Protein AF-A0A139DMC6-F1 (afdb_monomer)

Radius of gyration: 21.4 Å; Cα contacts (8 Å, |Δi|>4): 302; chains: 1; bounding box: 42×65×62 Å

Nearest PDB structures (foldseek):
  7lu7-assembly1_BBB  TM=1.246E-01  e=2.216E+00  Homo sapiens
  5hjf-assembly1_D  TM=1.906E-01  e=8.175E+00  Nostoc punctiforme

Secondary structure (DSSP, 8-state):
---------S-----------S---PPPPPPTT--HHHHHHHHHHHHHHHHHHHHHHHHHHHHHHHHHGGG-S-HHHHHHHHHHHHT--HHHHHHHHHHTTPPPPP--TTT-----SSTT-----STT-----HHHHHHHHHS-SHHHHHHHHHHHHHH-S--GGGS-HHHHHHHHHH----HHHHHHHTT--HHHHHHHHHHTT--GGGGGGSSSPPPHHHHHHH-HHHHHHHHHHHHHHHHHS---HHHHHHHHT--HHHHHHHHHHHT---PPPHHHHHHHHHHHHHTT--

Sequence (294 aa):
MGSAQLSLLDNAQITTFGDSPTTDFGPAPLPDHLAGADRKQAETLLATLWDRCEEAMKDTVRELWDQKRNHYTSERLLIRNISKRVMVSRELIEHWRHLHNWPGVITDPSAVLPRPTNWRTVRYIDDDENLDDPLEAFVKRVFRTSKHQALWGRYCRVQGVLLPEDIDTRDIRYVLENAPISNRIFYRLFQQDHYAFAPYLDYCGLDVRRLNRHPRSVSLNRLLTCNARIRHIVAVYAQALYTNRGVPIRAIAERLELDPVTLWAIGDERTAWRLPTQSTLHHLINESVLRSFV

Solvent-accessible surface area (backbone atoms only — not comparable to full-atom values): 17332 Å² total; per-residue (Å²): 137,85,81,88,71,80,81,90,78,83,76,97,64,94,71,78,94,71,96,76,96,74,91,87,85,68,82,77,84,77,63,85,88,53,55,74,68,62,34,55,52,49,52,54,49,48,53,56,38,49,60,30,43,58,55,32,51,52,50,53,51,48,54,54,43,71,74,43,32,50,50,32,75,42,58,70,58,51,43,53,50,50,20,66,33,50,46,44,61,54,68,58,54,51,47,51,36,60,77,67,65,56,80,76,42,35,79,51,80,88,74,40,45,79,58,68,98,49,93,75,72,58,66,74,65,60,102,74,76,47,76,72,50,70,62,49,55,36,48,47,58,39,32,69,45,74,71,47,40,50,35,51,52,51,36,42,72,76,58,52,49,64,58,76,86,78,51,60,65,69,57,52,51,47,41,45,74,70,48,42,35,45,72,71,55,52,31,31,59,65,42,45,55,65,86,73,42,49,64,53,31,56,75,70,71,50,67,71,71,47,28,70,74,40,95,58,66,53,57,67,72,63,42,47,75,75,28,70,67,57,39,49,49,42,29,53,53,51,48,47,38,28,26,76,52,64,34,37,62,59,64,54,15,58,63,58,75,42,58,43,65,60,49,51,52,49,20,54,76,73,72,48,77,45,47,33,33,64,71,45,50,54,51,52,52,50,54,30,54,58,64,71,81,108

Foldseek 3Di:
DDPPDDDPDDDPDPDDDDDDPDDPDDQDDFDPVDDDPLNVVLNVLLVLLLVLLVVLLLVLLLVQCVVQLLQDLDPQVSLVVSCQAAVNDSVVSVVSCVVVVPDHHDNDPVSRDHHPPASLDDPPPDPPPDGDFSLVSSQCRSQVDPVSVVLLVVLCVPVLADQLVVDDVVLLQCCLQPALADPLLSQLLRRHDCVRNVVVCVVVVNDSCSSVVRVDHDQLVVCCVVPPSSLQSSLVNLLCSCAQVVRILVSSCVSNVHDSVVNSVSNRVHPNRHHYHSSSVSVNSSVSSSVVVD

pLDDT: mean 79.6, std 18.51, range [25.31, 96.62]

Mean predicted aligned error: 10.32 Å

Structure (mmCIF, N/CA/C/O backbone):
data_AF-A0A139DMC6-F1
#
_entry.id   AF-A0A139DMC6-F1
#
loop_
_atom_site.group_PDB
_atom_site.id
_atom_site.type_symbol
_atom_site.label_atom_id
_atom_site.label_alt_id
_atom_site.label_comp_id
_atom_site.label_asym_id
_atom_site.label_entity_id
_atom_site.label_seq_id
_atom_site.pdbx_PDB_ins_code
_atom_site.Cartn_x
_atom_site.Cartn_y
_atom_site.Cartn_z
_atom_site.occupancy
_atom_site.B_iso_or_equiv
_atom_site.auth_seq_id
_atom_site.auth_comp_id
_atom_site.auth_asym_id
_atom_site.auth_atom_id
_atom_site.pdbx_PDB_model_num
ATOM 1 N N . MET A 1 1 ? -9.864 29.733 -0.641 1.00 28.75 1 MET A N 1
ATOM 2 C CA . MET A 1 1 ? -8.640 29.024 -1.067 1.00 28.75 1 MET A CA 1
ATOM 3 C C . MET A 1 1 ? -9.042 27.591 -1.363 1.00 28.75 1 MET A C 1
ATOM 5 O O . MET A 1 1 ? -9.344 26.862 -0.431 1.00 28.75 1 MET A O 1
ATOM 9 N N . GLY A 1 2 ? -9.241 27.268 -2.643 1.00 25.31 2 GLY A N 1
ATOM 10 C CA . GLY A 1 2 ? -9.893 26.030 -3.075 1.00 25.31 2 GLY A CA 1
ATOM 11 C C . GLY A 1 2 ? -8.918 24.859 -3.136 1.00 25.31 2 GLY A C 1
ATOM 12 O O . GLY A 1 2 ? -7.950 24.898 -3.888 1.00 25.31 2 GLY A O 1
ATOM 13 N N . SER A 1 3 ? -9.181 23.824 -2.345 1.00 26.34 3 SER A N 1
ATOM 14 C CA . SER A 1 3 ? -8.535 22.519 -2.436 1.00 26.34 3 SER A CA 1
ATOM 15 C C . SER A 1 3 ? -9.142 21.741 -3.604 1.00 26.34 3 SER A C 1
ATOM 17 O O . SER A 1 3 ? -10.183 21.105 -3.453 1.00 26.34 3 SER A O 1
ATOM 19 N N . ALA A 1 4 ? -8.507 21.790 -4.774 1.00 29.81 4 ALA A N 1
ATOM 20 C CA . ALA A 1 4 ? -8.775 20.823 -5.833 1.00 29.81 4 ALA A CA 1
ATOM 21 C C . ALA A 1 4 ? -8.094 19.498 -5.450 1.00 29.81 4 ALA A C 1
ATOM 23 O O . ALA A 1 4 ? -6.939 19.253 -5.791 1.00 29.81 4 ALA A O 1
ATOM 24 N N . GLN A 1 5 ? -8.785 18.683 -4.652 1.00 35.41 5 GLN A N 1
ATOM 25 C CA . GLN A 1 5 ? -8.443 17.279 -4.447 1.00 35.41 5 GLN A CA 1
ATOM 26 C C . GLN A 1 5 ? -9.143 16.476 -5.543 1.00 35.41 5 GLN A C 1
ATOM 28 O O . GLN A 1 5 ? -10.363 16.515 -5.675 1.00 35.41 5 GLN A O 1
ATOM 33 N N . LEU A 1 6 ? -8.343 15.812 -6.375 1.00 31.17 6 LEU A N 1
ATOM 34 C CA . LEU A 1 6 ? -8.813 14.922 -7.429 1.00 31.17 6 LEU A CA 1
ATOM 35 C C . LEU A 1 6 ? -9.482 13.704 -6.780 1.00 31.17 6 LEU A C 1
ATOM 37 O O . LEU A 1 6 ? -8.801 12.857 -6.200 1.00 31.17 6 LEU A O 1
ATOM 41 N N . SER A 1 7 ? -10.812 13.649 -6.879 1.00 28.12 7 SER A N 1
ATOM 42 C CA . SER A 1 7 ? -11.603 12.438 -6.662 1.00 28.12 7 SER A CA 1
ATOM 43 C C . SER A 1 7 ? -11.083 11.355 -7.609 1.00 28.12 7 SER A C 1
ATOM 45 O O . SER A 1 7 ? -11.158 11.492 -8.830 1.00 28.12 7 SER A O 1
ATOM 47 N N . LEU A 1 8 ? -10.498 10.303 -7.041 1.00 34.72 8 LEU A N 1
ATOM 48 C CA . LEU A 1 8 ? -10.033 9.113 -7.758 1.00 34.72 8 LEU A CA 1
ATOM 49 C C . LEU A 1 8 ? -11.063 7.987 -7.641 1.00 34.72 8 LEU A C 1
ATOM 51 O O . LEU A 1 8 ? -10.700 6.829 -7.479 1.00 34.72 8 LEU A O 1
ATOM 55 N N . LEU A 1 9 ? -12.352 8.310 -7.707 1.00 34.53 9 LEU A N 1
ATOM 56 C CA . LEU A 1 9 ? -13.411 7.317 -7.812 1.00 34.53 9 LEU A CA 1
ATOM 57 C C . LEU A 1 9 ? -14.539 7.889 -8.663 1.00 34.53 9 LEU A C 1
ATOM 59 O O . LEU A 1 9 ? -15.472 8.477 -8.140 1.00 34.53 9 LEU A O 1
ATOM 63 N N . ASP A 1 10 ? -14.454 7.686 -9.975 1.00 29.80 10 ASP A N 1
ATOM 64 C CA . ASP A 1 10 ? -15.650 7.410 -10.761 1.00 29.80 10 ASP A CA 1
ATOM 65 C C . ASP A 1 10 ? -15.296 6.592 -12.008 1.00 29.80 10 ASP A C 1
ATOM 67 O O . ASP A 1 10 ? -14.339 6.873 -12.726 1.00 29.80 10 ASP A O 1
ATOM 71 N N . ASN A 1 11 ? -16.110 5.562 -12.238 1.00 29.59 11 ASN A N 1
ATOM 72 C CA . ASN A 1 11 ? -16.092 4.605 -13.347 1.00 29.59 11 ASN A CA 1
ATOM 73 C C . ASN A 1 11 ? -15.079 3.455 -13.289 1.00 29.59 11 ASN A C 1
ATOM 75 O O . ASN A 1 11 ? -14.310 3.194 -14.212 1.00 29.59 11 ASN A O 1
ATOM 79 N N . ALA A 1 12 ? -15.291 2.592 -12.295 1.00 31.98 12 ALA A N 1
ATOM 80 C CA . ALA A 1 12 ? -15.384 1.168 -12.597 1.00 31.98 12 ALA A CA 1
ATOM 81 C C . ALA A 1 12 ? -16.604 0.917 -13.512 1.00 31.98 12 ALA A C 1
ATOM 83 O O . ALA A 1 12 ? -17.675 0.530 -13.049 1.00 31.98 12 ALA A O 1
ATOM 84 N N . GLN A 1 13 ? -16.449 1.140 -14.818 1.00 25.64 13 GLN A N 1
ATOM 85 C CA . GLN A 1 13 ? -17.272 0.469 -15.819 1.00 25.64 13 GLN A CA 1
ATOM 86 C C . GLN A 1 13 ? -16.396 -0.513 -16.582 1.00 25.64 13 GLN A C 1
ATOM 88 O O . GLN A 1 13 ? -15.391 -0.169 -17.195 1.00 25.64 13 GLN A O 1
ATOM 93 N N . ILE A 1 14 ? -16.799 -1.774 -16.488 1.00 34.88 14 ILE A N 1
ATOM 94 C CA . ILE A 1 14 ? -16.337 -2.876 -17.315 1.00 34.88 14 ILE A CA 1
ATOM 95 C C . ILE A 1 14 ? -16.724 -2.526 -18.757 1.00 34.88 14 ILE A C 1
ATOM 97 O O . ILE A 1 14 ? -17.849 -2.785 -19.176 1.00 34.88 14 ILE A O 1
ATOM 101 N N . THR A 1 15 ? -15.814 -1.915 -19.508 1.00 25.50 15 THR A N 1
ATOM 102 C CA . THR A 1 15 ? -15.907 -1.834 -20.966 1.00 25.50 15 THR A CA 1
ATOM 103 C C . THR A 1 15 ? -14.945 -2.846 -21.564 1.00 25.50 15 THR A C 1
ATOM 105 O O . THR A 1 15 ? -13.738 -2.819 -21.338 1.00 25.50 15 THR A O 1
ATOM 108 N N . THR A 1 16 ? -15.547 -3.784 -22.283 1.00 27.70 16 THR A N 1
ATOM 109 C CA . THR A 1 16 ? -14.954 -4.732 -23.222 1.00 27.70 16 THR A CA 1
ATOM 110 C C . THR A 1 16 ? -13.724 -4.181 -23.940 1.00 27.70 16 THR A C 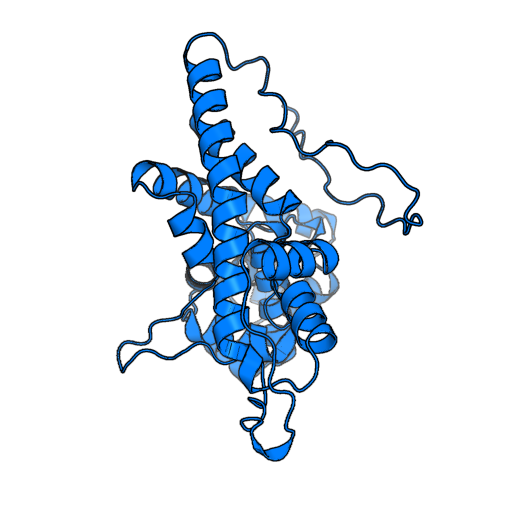1
ATOM 112 O O . THR A 1 16 ? -13.785 -3.115 -24.549 1.00 27.70 16 THR A O 1
ATOM 115 N N . PHE A 1 17 ? -12.640 -4.959 -23.890 1.00 33.00 17 PHE A N 1
ATOM 116 C CA . PHE A 1 17 ? -11.448 -4.813 -24.720 1.00 33.00 17 PHE A CA 1
ATOM 117 C C . PHE A 1 17 ? -11.851 -4.721 -26.198 1.00 33.00 17 PHE A C 1
ATOM 119 O O . PHE A 1 17 ? -12.318 -5.701 -26.777 1.00 33.00 17 PHE A O 1
ATOM 126 N N . GLY A 1 18 ? -11.694 -3.529 -26.769 1.00 26.39 18 GLY A N 1
ATOM 127 C CA . GLY A 1 18 ? -11.709 -3.265 -28.201 1.00 26.39 18 GLY A CA 1
ATOM 128 C C . GLY A 1 18 ? -10.315 -2.817 -28.626 1.00 26.39 18 GLY A C 1
ATOM 129 O O . GLY A 1 18 ? -9.667 -2.047 -27.919 1.00 26.39 18 GLY A O 1
ATOM 130 N N . ASP A 1 19 ? -9.855 -3.362 -29.745 1.00 33.28 19 ASP A N 1
ATOM 131 C CA . ASP A 1 19 ? -8.508 -3.243 -30.293 1.00 33.28 19 ASP A CA 1
ATOM 132 C C . ASP A 1 19 ? -8.017 -1.793 -30.454 1.00 33.28 19 ASP A C 1
ATOM 134 O O . ASP A 1 19 ? -8.562 -1.028 -31.248 1.00 33.28 19 ASP A O 1
ATOM 138 N N . SER A 1 20 ? -6.928 -1.442 -29.762 1.00 25.97 20 SER A N 1
ATOM 139 C CA . SER A 1 20 ? -5.959 -0.439 -30.225 1.00 25.97 20 SER A CA 1
ATOM 140 C C . SER A 1 20 ? -4.631 -0.577 -29.459 1.00 25.97 20 SER A C 1
ATOM 142 O O . SER A 1 20 ? -4.619 -0.418 -28.235 1.00 25.97 20 SER A O 1
ATOM 144 N N . PRO A 1 21 ? -3.501 -0.891 -30.121 1.00 36.75 21 PRO A N 1
ATOM 145 C CA . PRO A 1 21 ? -2.210 -1.029 -29.467 1.00 36.75 21 PRO A CA 1
ATOM 146 C C . PRO A 1 21 ? -1.347 0.219 -29.700 1.00 36.75 21 PRO A C 1
ATOM 148 O O . PRO A 1 21 ? -0.419 0.155 -30.491 1.00 36.75 21 PRO A O 1
ATOM 151 N N . THR A 1 22 ? -1.605 1.338 -29.015 1.00 33.84 22 THR A N 1
ATOM 152 C CA . THR A 1 22 ? -0.623 2.439 -28.878 1.00 33.84 22 THR A CA 1
ATOM 153 C C . THR A 1 22 ? -0.971 3.385 -27.720 1.00 33.84 22 THR A C 1
ATOM 155 O O . THR A 1 22 ? -1.974 4.084 -27.774 1.00 33.84 22 THR A O 1
ATOM 158 N N . THR A 1 23 ? -0.091 3.411 -26.709 1.00 36.72 23 THR A N 1
ATOM 159 C CA . THR A 1 23 ? 0.393 4.604 -25.976 1.00 36.72 23 THR A CA 1
ATOM 160 C C . THR A 1 23 ? -0.620 5.658 -25.499 1.00 36.72 23 THR A C 1
ATOM 162 O O . THR A 1 23 ? -0.822 6.650 -26.186 1.00 36.72 23 THR A O 1
ATOM 165 N N . ASP A 1 24 ? -1.102 5.537 -24.258 1.00 36.88 24 ASP A N 1
ATOM 166 C CA . ASP A 1 24 ? -1.684 6.675 -23.505 1.00 36.88 24 ASP A CA 1
ATOM 167 C C . ASP A 1 24 ? -1.115 6.820 -22.076 1.00 36.88 24 ASP A C 1
ATOM 169 O O . ASP A 1 24 ? -1.628 7.555 -21.236 1.00 36.88 24 ASP A O 1
ATOM 173 N N . PHE A 1 25 ? 0.004 6.151 -21.782 1.00 45.72 25 PHE A N 1
ATOM 174 C CA . PHE A 1 25 ? 0.698 6.243 -20.494 1.00 45.72 25 PHE A CA 1
ATOM 175 C C . PHE A 1 25 ? 1.996 7.045 -20.642 1.00 45.72 25 PHE A C 1
ATOM 177 O O . PHE A 1 25 ? 3.087 6.495 -20.533 1.00 45.72 25 PHE A O 1
ATOM 184 N N . GLY A 1 26 ? 1.882 8.337 -20.951 1.00 49.78 26 GLY A N 1
ATOM 185 C CA . GLY A 1 26 ? 2.996 9.285 -20.841 1.00 49.78 26 GLY A CA 1
ATOM 186 C C . GLY A 1 26 ? 3.065 9.919 -19.443 1.00 49.78 26 GLY A C 1
ATOM 187 O O . GLY A 1 26 ? 2.070 9.883 -18.710 1.00 49.78 26 GLY A O 1
ATOM 188 N N . PRO A 1 27 ? 4.204 10.520 -19.047 1.00 56.03 27 PRO A N 1
ATOM 189 C CA . PRO A 1 27 ? 4.260 11.349 -17.847 1.00 56.03 27 PRO A CA 1
ATOM 190 C C . PRO A 1 27 ? 3.203 12.454 -17.940 1.00 56.03 27 PRO A C 1
ATOM 192 O O . PRO A 1 27 ? 3.058 13.097 -18.980 1.00 56.03 27 PRO A O 1
ATOM 195 N N . ALA A 1 28 ? 2.441 12.656 -16.862 1.00 60.88 28 ALA A N 1
ATOM 196 C CA . ALA A 1 28 ? 1.413 13.689 -16.846 1.00 60.88 28 ALA A CA 1
ATOM 197 C C . ALA A 1 28 ? 2.045 15.075 -17.090 1.00 60.88 28 ALA A C 1
ATOM 199 O O . ALA A 1 28 ? 3.181 15.314 -16.662 1.00 60.88 28 ALA A O 1
ATOM 200 N N . PRO A 1 29 ? 1.330 15.994 -17.763 1.00 62.69 29 PRO A N 1
ATOM 201 C CA . PRO A 1 29 ? 1.851 17.323 -18.044 1.00 62.69 29 PRO A CA 1
ATOM 202 C C . PRO A 1 29 ? 2.201 18.054 -16.743 1.00 62.69 29 PRO A C 1
ATOM 204 O O . PRO A 1 29 ? 1.438 18.038 -15.774 1.00 62.69 29 PRO A O 1
ATOM 207 N N . LEU A 1 30 ? 3.376 18.688 -16.723 1.00 68.25 30 LEU A N 1
ATOM 208 C CA . LEU A 1 30 ? 3.819 19.484 -15.583 1.00 68.25 30 LEU A CA 1
ATOM 209 C C . LEU A 1 30 ? 2.941 20.733 -15.417 1.00 68.25 30 LEU A C 1
ATOM 211 O O . LEU A 1 30 ? 2.578 21.349 -16.421 1.00 68.25 30 LEU A O 1
ATOM 215 N N . PRO A 1 31 ? 2.645 21.149 -14.175 1.00 72.19 31 PRO A N 1
ATOM 216 C CA . PRO A 1 31 ? 1.853 22.341 -13.932 1.00 72.19 31 PRO A CA 1
ATOM 217 C C . PRO A 1 31 ? 2.535 23.615 -14.451 1.00 72.19 31 PRO A C 1
ATOM 219 O O . PRO A 1 31 ? 3.750 23.781 -14.342 1.00 72.19 31 PRO A O 1
ATOM 222 N N . ASP A 1 32 ? 1.725 24.552 -14.945 1.00 70.50 32 ASP A N 1
ATOM 223 C CA . ASP A 1 32 ? 2.179 25.782 -15.617 1.00 70.50 32 ASP A CA 1
ATOM 224 C C . ASP A 1 32 ? 3.011 26.722 -14.732 1.00 70.50 32 ASP A C 1
ATOM 226 O O . ASP A 1 32 ? 3.744 27.567 -15.240 1.00 70.50 32 ASP A O 1
ATOM 230 N N . HIS A 1 33 ? 2.930 26.569 -13.406 1.00 69.69 33 HIS A N 1
ATOM 231 C CA . HIS A 1 33 ? 3.741 27.346 -12.467 1.00 69.69 33 HIS A CA 1
ATOM 232 C C . HIS A 1 33 ? 5.211 26.897 -12.419 1.00 69.69 33 HIS A C 1
ATOM 234 O O . HIS A 1 33 ? 6.049 27.640 -11.912 1.00 69.69 33 HIS A O 1
ATOM 240 N N . LEU A 1 34 ? 5.545 25.715 -12.953 1.00 69.12 34 LEU A N 1
ATOM 241 C CA . LEU A 1 34 ? 6.932 25.297 -13.146 1.00 69.12 34 LEU A CA 1
ATOM 242 C C . LEU A 1 34 ? 7.467 25.932 -14.432 1.00 69.12 34 LEU A C 1
ATOM 244 O O . LEU A 1 34 ? 7.097 25.543 -15.542 1.00 69.12 34 LEU A O 1
ATOM 248 N N . ALA A 1 35 ? 8.369 26.901 -14.283 1.00 72.00 35 ALA A N 1
ATOM 249 C CA . ALA A 1 35 ? 8.972 27.627 -15.395 1.00 72.00 35 ALA A CA 1
ATOM 250 C C . ALA A 1 35 ? 10.492 27.413 -15.468 1.00 72.00 35 ALA A C 1
ATOM 252 O O . ALA A 1 35 ? 11.166 27.144 -14.475 1.00 72.00 35 ALA A O 1
ATOM 253 N N . GLY A 1 36 ? 11.052 27.561 -16.670 1.00 79.62 36 GLY A N 1
ATOM 254 C CA . GLY A 1 36 ? 12.500 27.630 -16.871 1.00 79.62 36 GLY A CA 1
ATOM 255 C C . GLY A 1 36 ? 13.256 26.347 -16.506 1.00 79.62 36 GLY A C 1
ATOM 256 O O . GLY A 1 36 ? 12.988 25.276 -17.053 1.00 79.62 36 GLY A O 1
ATOM 257 N N . ALA A 1 37 ? 14.265 26.477 -15.642 1.00 78.06 37 ALA A N 1
ATOM 258 C CA . ALA A 1 37 ? 15.189 25.395 -15.300 1.00 78.06 37 ALA A CA 1
ATOM 259 C C . ALA A 1 37 ? 14.529 24.282 -14.467 1.00 78.06 37 ALA A C 1
ATOM 261 O O . ALA A 1 37 ? 14.788 23.104 -14.722 1.00 78.06 37 ALA A O 1
ATOM 262 N N . ASP A 1 38 ? 13.629 24.643 -13.549 1.00 79.69 38 ASP A N 1
ATOM 263 C CA . ASP A 1 38 ? 12.959 23.693 -12.653 1.00 79.69 38 ASP A CA 1
ATOM 264 C C . ASP A 1 38 ? 12.038 22.749 -13.426 1.00 79.69 38 ASP A C 1
ATOM 266 O O . ASP A 1 38 ? 12.021 21.544 -13.174 1.00 79.69 38 ASP A O 1
ATOM 270 N N . ARG A 1 39 ? 11.352 23.268 -14.453 1.00 81.69 39 ARG A N 1
ATOM 271 C CA . ARG A 1 39 ? 10.534 22.454 -15.359 1.00 81.69 39 ARG A CA 1
ATOM 272 C C . ARG A 1 39 ? 11.374 21.393 -16.069 1.00 81.69 39 ARG A C 1
ATOM 274 O O . ARG A 1 39 ? 11.060 20.212 -15.987 1.00 81.69 39 ARG A O 1
ATOM 281 N N . LYS A 1 40 ? 12.485 21.788 -16.703 1.00 82.88 40 LYS A N 1
ATOM 282 C CA . LYS A 1 40 ? 13.375 20.845 -17.409 1.00 82.88 40 LYS A CA 1
ATOM 283 C C . LYS A 1 40 ? 13.971 19.799 -16.467 1.00 82.88 40 LYS A C 1
ATOM 285 O O . LYS A 1 40 ? 14.120 18.634 -16.843 1.00 82.88 40 LYS A O 1
ATOM 290 N N . GLN A 1 41 ? 14.316 20.201 -15.243 1.00 84.25 41 GLN A N 1
ATOM 291 C CA . GLN A 1 41 ? 14.831 19.285 -14.231 1.00 84.25 41 GLN A CA 1
ATOM 292 C C . GLN A 1 41 ? 13.763 18.276 -13.787 1.00 84.25 41 GLN A C 1
ATOM 294 O O . GLN A 1 41 ? 14.070 17.087 -13.677 1.00 84.25 41 GLN A O 1
ATOM 299 N N . ALA A 1 42 ? 12.521 18.723 -13.582 1.00 83.44 42 ALA A N 1
ATOM 300 C CA . ALA A 1 42 ? 11.393 17.855 -13.267 1.00 83.44 42 ALA A CA 1
ATOM 301 C C . ALA A 1 42 ? 11.086 16.876 -14.414 1.00 83.44 42 ALA A C 1
ATOM 303 O O . ALA A 1 42 ? 10.974 15.682 -14.154 1.00 83.44 42 ALA A O 1
ATOM 304 N N . GLU A 1 43 ? 11.041 17.335 -15.672 1.00 85.50 43 GLU A N 1
ATOM 305 C CA . GLU A 1 43 ? 10.820 16.479 -16.856 1.00 85.50 43 GLU A CA 1
ATOM 306 C C . GLU A 1 43 ? 11.891 15.385 -16.960 1.00 85.50 43 GLU A C 1
ATOM 308 O O . GLU A 1 43 ? 11.573 14.204 -17.099 1.00 85.50 43 GLU A O 1
ATOM 313 N N . THR A 1 44 ? 13.164 15.764 -16.810 1.00 86.75 44 THR A N 1
ATOM 314 C CA . THR A 1 44 ? 14.293 14.821 -16.868 1.00 86.75 44 THR A CA 1
ATOM 315 C C . THR A 1 44 ? 14.218 13.789 -15.741 1.00 86.75 44 THR A C 1
ATOM 317 O O . THR A 1 44 ? 14.449 12.595 -15.960 1.00 86.75 44 THR A O 1
ATOM 320 N N . LEU A 1 45 ? 13.891 14.233 -14.522 1.00 85.19 45 LEU A N 1
ATOM 321 C CA . LEU A 1 45 ? 13.762 13.346 -13.373 1.00 85.19 45 LEU A CA 1
ATOM 322 C C . LEU A 1 45 ? 12.575 12.391 -13.540 1.00 85.19 45 LEU A C 1
ATOM 324 O O . LEU A 1 45 ? 12.731 11.201 -13.281 1.00 85.19 45 LEU A O 1
ATOM 328 N N . LEU A 1 46 ? 11.425 12.881 -14.007 1.00 85.69 46 LEU A N 1
ATOM 329 C CA . LEU A 1 46 ? 10.243 12.058 -14.259 1.00 85.69 46 LEU A CA 1
ATOM 330 C C . LEU A 1 46 ? 10.514 10.986 -15.307 1.00 85.69 46 LEU A C 1
ATOM 332 O O . LEU A 1 46 ? 10.266 9.820 -15.021 1.00 85.69 46 LEU A O 1
ATOM 336 N N . ALA A 1 47 ? 11.085 11.353 -16.457 1.00 85.12 47 ALA A N 1
ATOM 337 C CA . ALA A 1 47 ? 11.458 10.390 -17.493 1.00 85.12 47 ALA A CA 1
ATOM 338 C C . ALA A 1 47 ? 12.396 9.307 -16.931 1.00 85.12 47 ALA A C 1
ATOM 340 O O . ALA A 1 47 ? 12.137 8.114 -17.056 1.00 85.12 47 ALA A O 1
ATOM 341 N N . THR A 1 48 ? 13.421 9.722 -16.178 1.00 86.94 48 THR A N 1
ATOM 342 C CA . THR A 1 48 ? 14.374 8.794 -15.552 1.00 86.94 48 THR A CA 1
ATOM 343 C C . THR A 1 48 ? 13.709 7.844 -14.548 1.00 86.94 48 THR A C 1
ATOM 345 O O . THR A 1 48 ? 14.086 6.676 -14.457 1.00 86.94 48 THR A O 1
ATOM 348 N N . LEU A 1 49 ? 12.778 8.333 -13.723 1.00 85.50 49 LEU A N 1
ATOM 349 C CA . LEU A 1 49 ? 12.085 7.498 -12.735 1.00 85.50 49 LEU A CA 1
ATOM 350 C C . LEU A 1 49 ? 11.049 6.582 -13.394 1.00 85.50 49 LEU A C 1
ATOM 352 O O . LEU A 1 49 ? 10.847 5.470 -12.910 1.00 85.50 49 LEU A O 1
ATOM 356 N N . TRP A 1 50 ? 10.444 7.021 -14.495 1.00 84.25 50 TRP A N 1
ATOM 357 C CA . TRP A 1 50 ? 9.507 6.236 -15.288 1.00 84.25 50 TRP A CA 1
ATOM 358 C C . TRP A 1 50 ? 10.183 5.017 -15.916 1.00 84.25 50 TRP A C 1
ATOM 360 O O . TRP A 1 50 ? 9.739 3.895 -15.685 1.00 84.25 50 TRP A O 1
ATOM 370 N N . ASP A 1 51 ? 11.317 5.206 -16.593 1.00 84.19 51 ASP A N 1
ATOM 371 C CA . ASP A 1 51 ? 12.079 4.098 -17.188 1.00 84.19 51 ASP A CA 1
ATOM 372 C C . ASP A 1 51 ? 12.495 3.072 -16.123 1.00 84.19 51 ASP A C 1
ATOM 374 O O . ASP A 1 51 ? 12.429 1.857 -16.311 1.00 84.19 51 ASP A O 1
ATOM 378 N N . ARG A 1 52 ? 12.877 3.556 -14.935 1.00 87.38 52 ARG A N 1
ATOM 379 C CA . ARG A 1 52 ? 13.222 2.683 -13.804 1.00 87.38 52 ARG A CA 1
ATOM 380 C C . ARG A 1 52 ? 12.020 1.957 -13.219 1.00 87.38 52 ARG A C 1
ATOM 382 O O . ARG A 1 52 ? 12.215 0.903 -12.621 1.00 87.38 52 ARG A O 1
ATOM 389 N N . CYS A 1 53 ? 10.822 2.526 -13.322 1.00 84.50 53 CYS A N 1
ATOM 390 C CA . CYS A 1 53 ? 9.596 1.915 -12.825 1.00 84.50 53 CYS A CA 1
ATOM 391 C C . CYS A 1 53 ? 9.317 0.616 -13.581 1.00 84.50 53 CYS A C 1
ATOM 393 O O . CYS A 1 53 ? 9.136 -0.425 -12.949 1.00 84.50 53 CYS A O 1
ATOM 395 N N . GLU A 1 54 ? 9.354 0.660 -14.915 1.00 82.62 54 GLU A N 1
ATOM 396 C CA . GLU A 1 54 ? 9.129 -0.517 -15.758 1.00 82.62 54 GLU A CA 1
ATOM 397 C C . GLU A 1 54 ? 10.144 -1.628 -15.468 1.00 82.62 54 GLU A C 1
ATOM 399 O O . GLU A 1 54 ? 9.758 -2.763 -15.177 1.00 82.62 54 GLU A O 1
ATOM 404 N N . GLU A 1 55 ? 11.434 -1.284 -15.441 1.00 87.06 55 GLU A N 1
ATOM 405 C CA . GLU A 1 55 ? 12.497 -2.234 -15.102 1.00 87.06 55 GLU A CA 1
ATOM 406 C C . GLU A 1 55 ? 12.310 -2.828 -13.697 1.00 87.06 55 GLU A C 1
ATOM 408 O O . GLU A 1 55 ? 12.396 -4.043 -13.519 1.00 87.06 55 GLU A O 1
ATOM 413 N N . ALA A 1 56 ? 11.973 -2.003 -12.699 1.00 86.50 56 ALA A N 1
ATOM 414 C CA . ALA A 1 56 ? 11.759 -2.472 -11.334 1.00 86.50 56 ALA A CA 1
ATOM 415 C C . ALA A 1 56 ? 10.544 -3.409 -11.212 1.00 86.50 56 ALA A C 1
ATOM 417 O O . ALA A 1 56 ? 10.627 -4.405 -10.493 1.00 86.50 56 ALA A O 1
ATOM 418 N N . MET A 1 57 ? 9.439 -3.133 -11.916 1.00 85.62 57 MET A N 1
ATOM 419 C CA . MET A 1 57 ? 8.268 -4.023 -11.942 1.00 85.62 57 MET A CA 1
ATOM 420 C C . MET A 1 57 ? 8.599 -5.370 -12.581 1.00 85.62 57 MET A C 1
ATOM 422 O O . MET A 1 57 ? 8.226 -6.416 -12.043 1.00 85.62 57 MET A O 1
ATOM 426 N N . LYS A 1 58 ? 9.323 -5.352 -13.702 1.00 88.25 58 LYS A N 1
ATOM 427 C CA . LYS A 1 58 ? 9.791 -6.563 -14.377 1.00 88.25 58 LYS A CA 1
ATOM 428 C C . LYS A 1 58 ? 10.691 -7.398 -13.466 1.00 88.25 58 LYS A C 1
ATOM 430 O O . LYS A 1 58 ? 10.482 -8.607 -13.362 1.00 88.25 58 LYS A O 1
ATOM 435 N N . ASP A 1 59 ? 11.630 -6.767 -12.761 1.00 89.00 59 ASP A N 1
ATOM 436 C CA . ASP A 1 59 ? 12.501 -7.439 -11.791 1.00 89.00 59 ASP A CA 1
ATOM 437 C C . ASP A 1 59 ? 11.694 -8.072 -10.648 1.00 89.00 59 ASP A C 1
ATOM 439 O O . ASP A 1 59 ? 11.900 -9.241 -10.326 1.00 89.00 59 ASP A O 1
ATOM 443 N N . THR A 1 60 ? 10.716 -7.357 -10.081 1.00 85.12 60 THR A N 1
ATOM 444 C CA . THR A 1 60 ? 9.831 -7.903 -9.037 1.00 85.12 60 THR A CA 1
ATOM 445 C C . THR A 1 60 ? 9.028 -9.107 -9.540 1.00 85.12 60 THR A C 1
ATOM 447 O O . THR A 1 60 ? 8.896 -10.112 -8.837 1.00 85.12 60 THR A O 1
ATOM 450 N N . VAL A 1 61 ? 8.500 -9.047 -10.766 1.00 88.12 61 VAL A N 1
ATOM 451 C CA . VAL A 1 61 ? 7.803 -10.185 -11.384 1.00 88.12 61 VAL A CA 1
ATOM 452 C C . VAL A 1 61 ? 8.747 -11.369 -11.580 1.00 88.12 61 VAL A C 1
ATOM 454 O O . VAL A 1 61 ? 8.363 -12.501 -11.277 1.00 88.12 61 VAL A O 1
ATOM 457 N N . ARG A 1 62 ? 9.974 -11.123 -12.046 1.00 90.25 62 ARG A N 1
ATOM 458 C CA . ARG A 1 62 ? 10.991 -12.159 -12.242 1.00 90.25 62 ARG A CA 1
ATOM 459 C C . ARG A 1 62 ? 11.370 -12.842 -10.931 1.00 90.25 62 ARG A C 1
ATOM 461 O O . ARG A 1 62 ? 11.438 -14.065 -10.878 1.00 90.25 62 ARG A O 1
ATOM 468 N N . GLU A 1 63 ? 11.561 -12.079 -9.863 1.00 85.50 63 GLU A N 1
ATOM 469 C CA . GLU A 1 63 ? 11.871 -12.628 -8.540 1.00 85.50 63 GLU A CA 1
ATOM 470 C C . GLU A 1 63 ? 10.753 -13.548 -8.041 1.00 85.50 63 GLU A C 1
ATOM 472 O O . GLU A 1 63 ? 11.013 -14.677 -7.620 1.00 85.50 63 GLU A O 1
ATOM 477 N N . LEU A 1 64 ? 9.494 -13.115 -8.159 1.00 84.19 64 LEU A N 1
ATOM 478 C CA . LEU A 1 64 ? 8.340 -13.949 -7.812 1.00 84.19 64 LEU A CA 1
ATOM 479 C C . LEU A 1 64 ? 8.233 -15.190 -8.706 1.00 84.19 64 LEU A C 1
ATOM 481 O O . LEU A 1 64 ? 7.860 -16.265 -8.226 1.00 84.19 64 LEU A O 1
ATOM 485 N N . TRP A 1 65 ? 8.564 -15.058 -9.991 1.00 89.31 65 TRP A N 1
ATOM 486 C CA . TRP A 1 65 ? 8.605 -16.172 -10.933 1.00 89.31 65 TRP A CA 1
ATOM 487 C C . TRP A 1 65 ? 9.615 -17.228 -10.491 1.00 89.31 65 TRP A C 1
ATOM 489 O O . TRP A 1 65 ? 9.246 -18.387 -10.286 1.00 89.31 65 TRP A O 1
ATOM 499 N N . ASP A 1 66 ? 10.867 -16.828 -10.282 1.00 88.19 66 ASP A N 1
ATOM 500 C CA . ASP A 1 66 ? 11.955 -17.734 -9.922 1.00 88.19 66 ASP A CA 1
ATOM 501 C C . ASP A 1 66 ? 11.708 -18.425 -8.581 1.00 88.19 66 ASP A C 1
ATOM 503 O O . ASP A 1 66 ? 11.986 -19.617 -8.435 1.00 88.19 66 ASP A O 1
ATOM 507 N N . GLN A 1 67 ? 11.102 -17.718 -7.629 1.00 82.81 67 GLN A N 1
ATOM 508 C CA . GLN A 1 67 ? 10.726 -18.287 -6.339 1.00 82.81 67 GLN A CA 1
ATOM 509 C C . GLN A 1 67 ? 9.598 -19.318 -6.436 1.00 82.81 67 GLN A C 1
ATOM 511 O O . GLN A 1 67 ? 9.556 -20.253 -5.636 1.00 82.81 67 GLN A O 1
ATOM 516 N N . LYS A 1 68 ? 8.636 -19.136 -7.350 1.00 84.06 68 LYS A N 1
ATOM 517 C CA . LYS A 1 68 ? 7.386 -19.912 -7.335 1.00 84.06 68 LYS A CA 1
ATOM 518 C C . LYS A 1 68 ? 7.266 -20.938 -8.456 1.00 84.06 68 LYS A C 1
ATOM 520 O O . LYS A 1 68 ? 6.489 -21.876 -8.290 1.00 84.06 68 LYS A O 1
ATOM 525 N N . ARG A 1 69 ? 8.033 -20.843 -9.547 1.00 86.38 69 ARG A N 1
ATOM 526 C CA . ARG A 1 69 ? 7.894 -21.717 -10.732 1.00 86.38 69 ARG A CA 1
ATOM 527 C C . ARG A 1 69 ? 7.974 -23.217 -10.445 1.00 86.38 69 ARG A C 1
ATOM 529 O O . ARG A 1 69 ? 7.252 -23.985 -11.073 1.00 86.38 69 ARG A O 1
ATOM 536 N N . ASN A 1 70 ? 8.747 -23.619 -9.437 1.00 83.94 70 ASN A N 1
ATOM 537 C CA . ASN A 1 70 ? 8.904 -25.025 -9.047 1.00 83.94 70 ASN A CA 1
ATOM 538 C C . ASN A 1 70 ? 7.718 -25.603 -8.250 1.00 83.94 70 ASN A C 1
ATOM 540 O O . ASN A 1 70 ? 7.695 -26.789 -7.935 1.00 83.94 70 ASN A O 1
ATOM 544 N N . HIS A 1 71 ? 6.722 -24.780 -7.925 1.00 82.06 71 HIS A N 1
ATOM 545 C CA . HIS A 1 71 ? 5.525 -25.186 -7.182 1.00 82.06 71 HIS A CA 1
ATOM 546 C C . HIS A 1 71 ? 4.271 -25.267 -8.066 1.00 82.06 71 HIS A C 1
ATOM 548 O O . HIS A 1 71 ? 3.165 -25.532 -7.580 1.00 82.06 71 HIS A O 1
ATOM 554 N N . TYR A 1 72 ? 4.418 -24.993 -9.362 1.00 81.62 72 TYR A N 1
ATOM 555 C CA . TYR A 1 72 ? 3.326 -24.979 -10.325 1.00 81.62 72 TYR A CA 1
ATOM 556 C C . TYR A 1 72 ? 3.567 -26.008 -11.418 1.00 81.62 72 TYR A C 1
ATOM 558 O O . TYR A 1 72 ? 4.684 -26.183 -11.879 1.00 81.62 72 TYR A O 1
ATOM 566 N N . THR A 1 73 ? 2.475 -26.631 -11.855 1.00 81.19 73 THR A N 1
ATOM 567 C CA . THR A 1 73 ? 2.422 -27.513 -13.030 1.00 81.19 73 THR A CA 1
ATOM 568 C C . THR A 1 73 ? 1.951 -26.792 -14.293 1.00 81.19 73 THR A C 1
ATOM 570 O O . THR A 1 73 ? 1.911 -27.368 -15.372 1.00 81.19 73 THR A O 1
ATOM 573 N N . SER A 1 74 ? 1.518 -25.534 -14.161 1.00 85.50 74 SER A N 1
ATOM 574 C CA . SER A 1 74 ? 0.917 -24.756 -15.245 1.00 85.50 74 SER A CA 1
ATOM 575 C C . SER A 1 74 ? 1.343 -23.295 -15.160 1.00 85.50 74 SER A C 1
ATOM 577 O O . SER A 1 74 ? 0.992 -22.598 -14.202 1.00 85.50 74 SER A O 1
ATOM 579 N N . GLU A 1 75 ? 2.005 -22.807 -16.211 1.00 88.62 75 GLU A N 1
ATOM 580 C CA . GLU A 1 75 ? 2.437 -21.408 -16.345 1.00 88.62 75 GLU A CA 1
ATOM 581 C C . GLU A 1 75 ? 1.253 -20.454 -16.220 1.00 88.62 75 GLU A C 1
ATOM 583 O O . GLU A 1 75 ? 1.304 -19.511 -15.440 1.00 88.62 75 GLU A O 1
ATOM 588 N N . ARG A 1 76 ? 0.122 -20.771 -16.862 1.00 87.38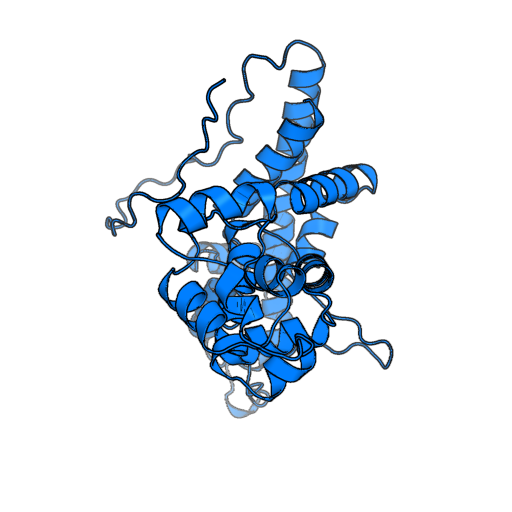 76 ARG A N 1
ATOM 589 C CA . ARG A 1 76 ? -1.107 -19.961 -16.787 1.00 87.38 76 ARG A CA 1
ATOM 590 C C . ARG A 1 76 ? -1.583 -19.705 -15.352 1.00 87.38 76 ARG A C 1
ATOM 592 O O . ARG A 1 76 ? -2.129 -18.644 -15.060 1.00 87.38 76 ARG A O 1
ATOM 599 N N . LEU A 1 77 ? -1.392 -20.668 -14.443 1.00 83.81 77 LEU A N 1
ATOM 600 C CA . LEU A 1 77 ? -1.795 -20.528 -13.040 1.00 83.81 77 LEU A CA 1
ATOM 601 C C . LEU A 1 77 ? -0.804 -19.660 -12.266 1.00 83.81 77 LEU A C 1
ATOM 603 O O . LEU A 1 77 ? -1.231 -18.822 -11.471 1.00 83.81 77 LEU A O 1
ATOM 607 N N . LEU A 1 78 ? 0.495 -19.837 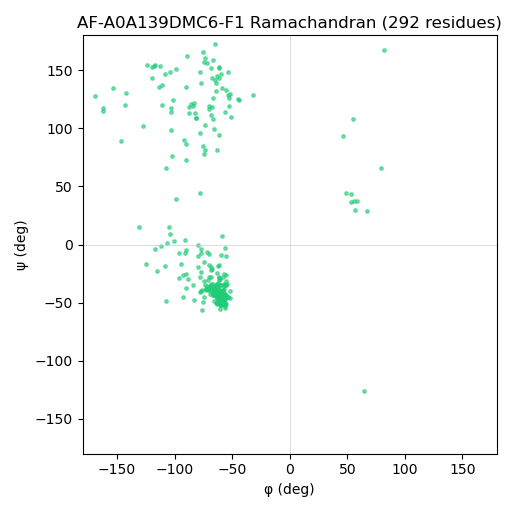-12.522 1.00 86.69 78 LEU A N 1
ATOM 608 C CA . LEU A 1 78 ? 1.536 -18.991 -11.952 1.00 86.69 78 LEU A CA 1
ATOM 609 C C . LEU A 1 78 ? 1.342 -17.535 -12.391 1.00 86.69 78 LEU A C 1
ATOM 611 O O . LEU A 1 78 ? 1.204 -16.663 -11.539 1.00 86.69 78 LEU A O 1
ATOM 615 N N . ILE A 1 79 ? 1.208 -17.293 -13.696 1.00 89.19 79 ILE A N 1
ATOM 616 C CA . ILE A 1 79 ? 0.983 -15.969 -14.296 1.00 89.19 79 ILE A CA 1
ATOM 617 C C . ILE A 1 79 ? -0.263 -15.311 -13.713 1.00 89.19 79 ILE A C 1
ATOM 619 O O . ILE A 1 79 ? -0.214 -14.163 -13.280 1.00 89.19 79 ILE A O 1
ATOM 623 N N . ARG A 1 80 ? -1.377 -16.049 -13.611 1.00 85.12 80 ARG A N 1
ATOM 624 C CA . ARG A 1 80 ? -2.607 -15.541 -12.987 1.00 85.12 80 ARG A CA 1
ATOM 625 C C . ARG A 1 80 ? -2.381 -15.087 -11.544 1.00 85.12 80 ARG A C 1
ATOM 627 O O . ARG A 1 80 ? -2.971 -14.089 -11.135 1.00 85.12 80 ARG A O 1
ATOM 634 N N . ASN A 1 81 ? -1.589 -15.818 -10.767 1.00 82.75 81 ASN A N 1
ATOM 635 C CA . ASN A 1 81 ? -1.340 -15.479 -9.369 1.00 82.75 81 ASN A CA 1
ATOM 636 C C . ASN A 1 81 ? -0.339 -14.325 -9.217 1.00 82.75 81 ASN A C 1
ATOM 638 O O . ASN A 1 81 ? -0.593 -13.438 -8.406 1.00 82.75 81 ASN A O 1
ATOM 642 N N . ILE A 1 82 ? 0.723 -14.278 -10.032 1.00 85.00 82 ILE A N 1
ATOM 643 C CA . ILE A 1 82 ? 1.647 -13.133 -10.078 1.00 85.00 82 ILE A CA 1
ATOM 644 C C . ILE A 1 82 ? 0.888 -11.867 -10.487 1.00 85.00 82 ILE A C 1
ATOM 646 O O . ILE A 1 82 ? 0.971 -10.860 -9.792 1.00 85.00 82 ILE A O 1
ATOM 650 N N . SER A 1 83 ? 0.076 -11.935 -11.545 1.00 82.38 83 SER A N 1
ATOM 651 C CA . SER A 1 83 ? -0.769 -10.828 -12.017 1.00 82.38 83 SER A CA 1
ATOM 652 C C . SER A 1 83 ? -1.656 -10.271 -10.900 1.00 82.38 83 SER A C 1
ATOM 654 O O . SER A 1 83 ? -1.694 -9.067 -10.667 1.00 82.38 83 SER A O 1
ATOM 656 N N . LYS A 1 84 ? -2.299 -11.147 -10.119 1.00 80.44 84 LYS A N 1
ATOM 657 C CA . LYS A 1 84 ? -3.099 -10.749 -8.949 1.00 80.44 84 LYS A CA 1
ATOM 658 C C . LYS A 1 84 ? -2.283 -10.180 -7.784 1.00 80.44 84 LYS A C 1
ATOM 660 O O . LYS A 1 84 ? -2.874 -9.572 -6.899 1.00 80.44 84 LYS A O 1
ATOM 665 N N . ARG A 1 85 ? -0.978 -10.428 -7.711 1.00 78.12 85 ARG A N 1
ATOM 666 C CA . ARG A 1 85 ? -0.120 -9.949 -6.617 1.00 78.12 85 ARG A CA 1
ATOM 667 C C . ARG A 1 85 ? 0.522 -8.612 -6.969 1.00 78.12 85 ARG A C 1
ATOM 669 O O . ARG A 1 85 ? 0.510 -7.708 -6.142 1.00 78.12 85 ARG A O 1
ATOM 676 N N . VAL A 1 86 ? 1.042 -8.500 -8.190 1.00 79.94 86 VAL A N 1
ATOM 677 C CA . VAL A 1 86 ? 1.763 -7.321 -8.696 1.00 79.94 86 VAL A CA 1
ATOM 678 C C . VAL A 1 86 ? 0.824 -6.327 -9.394 1.00 79.94 86 VAL A C 1
ATOM 680 O O . VAL A 1 86 ? 1.237 -5.227 -9.720 1.00 79.94 86 VAL A O 1
ATOM 683 N N . MET A 1 87 ? -0.451 -6.687 -9.598 1.00 78.81 87 MET A N 1
ATOM 684 C CA . MET A 1 87 ? -1.438 -5.868 -10.320 1.00 78.81 87 MET A CA 1
ATOM 685 C C . MET A 1 87 ? -0.979 -5.494 -11.743 1.00 78.81 87 MET A C 1
ATOM 687 O O . MET A 1 87 ? -1.248 -4.400 -12.236 1.00 78.81 87 MET A O 1
ATOM 691 N N . VAL A 1 88 ? -0.300 -6.432 -12.409 1.00 81.81 88 VAL A N 1
ATOM 692 C CA . VAL A 1 88 ? 0.148 -6.332 -13.808 1.00 81.81 88 VAL A CA 1
ATOM 693 C C . VAL A 1 88 ? -0.697 -7.266 -14.678 1.00 81.81 88 VAL A C 1
ATOM 695 O O . VAL A 1 88 ? -1.136 -8.324 -14.209 1.00 81.81 88 VAL A O 1
ATOM 698 N N . SER A 1 89 ? -0.957 -6.884 -15.933 1.00 85.19 89 SER A N 1
ATOM 699 C CA . SER A 1 89 ? -1.717 -7.716 -16.872 1.00 85.19 89 SER A CA 1
ATOM 700 C C . SER A 1 89 ? -1.009 -9.052 -17.129 1.00 85.19 89 SER A C 1
ATOM 702 O O . SER A 1 89 ? 0.211 -9.179 -16.996 1.00 85.19 89 SER A O 1
ATOM 704 N N . ARG A 1 90 ? -1.776 -10.096 -17.448 1.00 90.06 90 ARG A N 1
ATOM 705 C CA . ARG A 1 90 ? -1.196 -11.434 -17.663 1.00 90.06 90 ARG A CA 1
ATOM 706 C C . ARG A 1 90 ? -0.383 -11.460 -18.947 1.00 90.06 90 ARG A C 1
ATOM 708 O O . ARG A 1 90 ? 0.678 -12.067 -18.981 1.00 90.06 90 ARG A O 1
ATOM 715 N N . GLU A 1 91 ? -0.873 -10.736 -19.940 1.00 89.88 91 GLU A N 1
ATOM 716 C CA . GLU A 1 91 ? -0.303 -10.560 -21.265 1.00 89.88 91 GLU A CA 1
ATOM 717 C C . GLU A 1 91 ? 1.084 -9.914 -21.168 1.00 89.88 91 GLU A C 1
ATOM 719 O O . GLU A 1 91 ? 2.015 -10.350 -21.838 1.00 89.88 91 GLU A O 1
ATOM 724 N N . LEU A 1 92 ? 1.259 -8.930 -20.274 1.00 87.56 92 LEU A N 1
ATOM 725 C CA . LEU A 1 92 ? 2.559 -8.293 -20.057 1.00 87.56 92 LEU A CA 1
ATOM 726 C C . LEU A 1 92 ? 3.555 -9.237 -19.366 1.00 87.56 92 LEU A C 1
ATOM 728 O O . LEU A 1 92 ? 4.721 -9.293 -19.749 1.00 87.56 92 LEU A O 1
ATOM 732 N N . ILE A 1 93 ? 3.100 -10.038 -18.397 1.00 90.31 93 ILE A N 1
ATOM 733 C CA . ILE A 1 93 ? 3.947 -11.056 -17.751 1.00 90.31 93 ILE A CA 1
ATOM 734 C C . ILE A 1 93 ? 4.351 -12.142 -18.759 1.00 90.31 93 ILE A C 1
ATOM 736 O O . ILE A 1 93 ? 5.510 -12.556 -18.779 1.00 90.31 93 ILE A O 1
ATOM 740 N N . GLU A 1 94 ? 3.419 -12.596 -19.602 1.00 91.94 94 GLU A N 1
ATOM 741 C CA . GLU A 1 94 ? 3.691 -13.530 -20.701 1.00 91.94 94 GLU A CA 1
ATOM 742 C C . GLU A 1 94 ? 4.722 -12.941 -21.668 1.00 91.94 94 GLU A C 1
ATOM 744 O O . GLU A 1 94 ? 5.716 -13.598 -21.984 1.00 91.94 94 GLU A O 1
ATOM 749 N N . HIS A 1 95 ? 4.538 -11.682 -22.069 1.00 91.00 95 HIS A N 1
ATOM 750 C CA . HIS A 1 95 ? 5.476 -10.967 -22.923 1.00 91.00 95 HIS A CA 1
ATOM 751 C C . HIS A 1 95 ? 6.884 -10.919 -22.315 1.00 91.00 95 HIS A C 1
ATOM 753 O O . HIS A 1 95 ? 7.834 -11.345 -22.971 1.00 91.00 95 HIS A O 1
ATOM 759 N N . TRP A 1 96 ? 7.035 -10.493 -21.054 1.00 93.38 96 TRP A N 1
ATOM 760 C CA . TRP A 1 96 ? 8.339 -10.463 -20.377 1.00 93.38 96 TRP A CA 1
ATOM 761 C C . TRP A 1 96 ? 8.975 -11.845 -20.261 1.00 93.38 96 TRP A C 1
ATOM 763 O O . TRP A 1 96 ? 10.170 -11.997 -20.527 1.00 93.38 96 TRP A O 1
ATOM 773 N N . ARG A 1 97 ? 8.181 -12.867 -19.925 1.00 92.31 97 ARG A N 1
ATOM 774 C CA . ARG A 1 97 ? 8.646 -14.254 -19.871 1.00 92.31 97 ARG A CA 1
ATOM 775 C C . ARG A 1 97 ? 9.251 -14.684 -21.204 1.00 92.31 97 ARG A C 1
ATOM 777 O O . ARG A 1 97 ? 10.303 -15.323 -21.205 1.00 92.31 97 ARG A O 1
ATOM 784 N N . HIS A 1 98 ? 8.588 -14.373 -22.318 1.00 92.19 98 HIS A N 1
ATOM 785 C CA . HIS A 1 98 ? 9.037 -14.772 -23.652 1.00 92.19 98 HIS A CA 1
ATOM 786 C 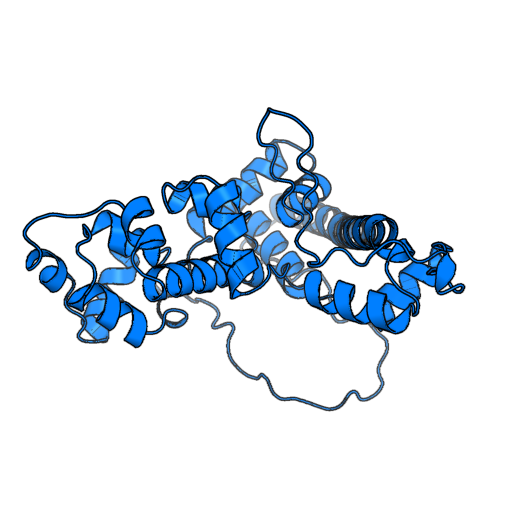C . HIS A 1 98 ? 10.230 -13.942 -24.123 1.00 92.19 98 HIS A C 1
ATOM 788 O O . HIS A 1 98 ? 11.219 -14.510 -24.575 1.00 92.19 98 HIS A O 1
ATOM 794 N N . LEU A 1 99 ? 10.173 -12.622 -23.947 1.00 92.06 99 LEU A N 1
ATOM 795 C CA . LEU A 1 99 ? 11.238 -11.697 -24.329 1.00 92.06 99 LEU A CA 1
ATOM 796 C C . LEU A 1 99 ? 12.575 -12.041 -23.655 1.00 92.06 99 LEU A C 1
ATOM 798 O O . LEU A 1 99 ? 13.631 -11.947 -24.274 1.00 92.06 99 LEU A O 1
ATOM 802 N N . HIS A 1 100 ? 12.529 -12.466 -22.391 1.00 90.44 100 HIS A N 1
ATOM 803 C CA . HIS A 1 100 ? 13.716 -12.754 -21.585 1.00 90.44 100 HIS A CA 1
ATOM 804 C C . HIS A 1 100 ? 14.014 -14.246 -21.410 1.00 90.44 100 HIS A C 1
ATOM 806 O O . HIS A 1 100 ? 14.892 -14.594 -20.618 1.00 90.44 100 HIS A O 1
ATOM 812 N N . ASN A 1 101 ? 13.307 -15.123 -22.129 1.00 91.19 101 ASN A N 1
ATOM 813 C CA . ASN A 1 101 ? 13.472 -16.576 -22.057 1.00 91.19 101 ASN A CA 1
ATOM 814 C C . ASN A 1 101 ? 13.472 -17.114 -20.615 1.00 91.19 101 ASN A C 1
ATOM 816 O O . ASN A 1 101 ? 14.316 -17.936 -20.244 1.00 91.19 101 ASN A O 1
ATOM 820 N N . TRP A 1 102 ? 12.541 -16.641 -19.777 1.00 92.56 102 TRP A N 1
ATOM 821 C CA . TRP A 1 102 ? 12.454 -17.151 -18.411 1.00 92.56 102 TRP A CA 1
ATOM 822 C C . TRP A 1 102 ? 12.083 -18.635 -18.431 1.00 92.56 102 TRP A C 1
ATOM 824 O O . TRP A 1 102 ? 11.227 -19.063 -19.221 1.00 92.56 102 TRP A O 1
ATOM 834 N N . PRO A 1 103 ? 12.713 -19.433 -17.557 1.00 91.19 103 PRO A N 1
ATOM 835 C CA . PRO A 1 103 ? 12.520 -20.869 -17.564 1.00 91.19 103 PRO A CA 1
ATOM 836 C C . PRO A 1 103 ? 11.075 -21.212 -17.197 1.00 91.19 103 PRO A C 1
ATOM 838 O O . PRO A 1 103 ? 10.476 -20.577 -16.325 1.00 91.19 103 PRO A O 1
ATOM 841 N N . GLY A 1 104 ? 10.525 -22.223 -17.869 1.00 88.81 104 GLY A N 1
ATOM 842 C CA . GLY A 1 104 ? 9.150 -22.662 -17.651 1.00 88.81 104 GLY A CA 1
ATOM 843 C C . GLY A 1 104 ? 8.905 -23.243 -16.257 1.00 88.81 104 GLY A C 1
ATOM 844 O O . GLY A 1 104 ? 9.828 -23.435 -15.456 1.00 88.81 104 GLY A O 1
ATOM 845 N N . VAL A 1 105 ? 7.633 -23.519 -15.967 1.00 87.69 105 VAL A N 1
ATOM 846 C CA . VAL A 1 105 ? 7.249 -24.265 -14.758 1.00 87.69 105 VAL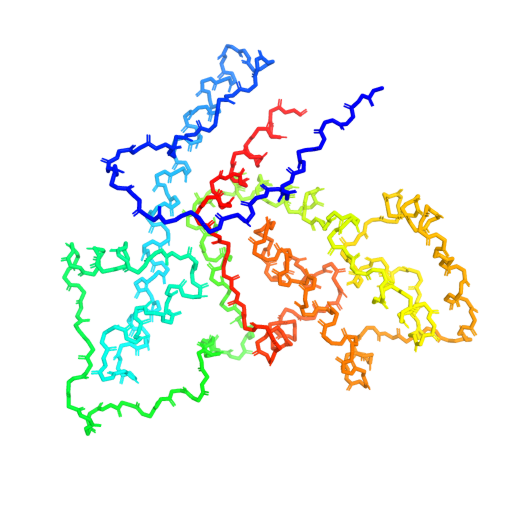 A CA 1
ATOM 847 C C . VAL A 1 105 ? 7.557 -25.753 -14.912 1.00 87.69 105 VAL A C 1
ATOM 849 O O . VAL A 1 105 ? 7.788 -26.247 -16.016 1.00 87.69 105 VAL A O 1
ATOM 852 N N . ILE A 1 106 ? 7.526 -26.476 -13.796 1.00 81.06 106 ILE A N 1
ATOM 853 C CA . ILE A 1 106 ? 7.748 -27.919 -13.795 1.00 81.06 106 ILE A CA 1
ATOM 854 C C . ILE A 1 106 ? 6.596 -28.617 -14.522 1.00 81.06 106 ILE A C 1
ATOM 856 O O . ILE A 1 106 ? 5.429 -28.421 -14.195 1.00 81.06 106 ILE A O 1
ATOM 860 N N . THR A 1 107 ? 6.926 -29.443 -15.510 1.00 75.12 107 THR A N 1
ATOM 861 C CA . THR A 1 107 ? 5.952 -30.224 -16.286 1.00 75.12 107 THR A CA 1
ATOM 862 C C . THR A 1 107 ? 5.683 -31.601 -15.684 1.00 75.12 107 THR A C 1
ATOM 864 O O . THR A 1 107 ? 4.595 -32.136 -15.878 1.00 75.12 107 THR A O 1
ATOM 867 N N . ASP A 1 108 ? 6.637 -32.154 -14.932 1.00 76.94 108 ASP A N 1
ATOM 868 C CA . ASP A 1 108 ? 6.509 -33.440 -14.245 1.00 76.94 108 ASP A CA 1
ATOM 869 C C . ASP A 1 108 ? 5.881 -33.260 -12.849 1.00 76.94 108 ASP A C 1
ATOM 871 O O . ASP A 1 108 ? 6.523 -32.684 -11.965 1.00 76.94 108 ASP A O 1
ATOM 875 N N . PRO A 1 109 ? 4.660 -33.775 -12.601 1.00 74.00 109 PRO A N 1
ATOM 876 C CA . PRO A 1 109 ? 4.001 -33.676 -11.301 1.00 74.00 109 PRO A CA 1
ATOM 877 C C . PRO A 1 109 ? 4.823 -34.237 -10.134 1.00 74.00 109 PRO A C 1
ATOM 879 O O . PRO A 1 109 ? 4.635 -33.789 -9.005 1.00 74.00 109 PRO A O 1
ATOM 882 N N . SER A 1 110 ? 5.723 -35.194 -10.387 1.00 74.19 110 SER A N 1
ATOM 883 C CA . SER A 1 110 ? 6.563 -35.820 -9.359 1.00 74.19 110 SER A CA 1
ATOM 884 C C . SER A 1 110 ? 7.743 -34.947 -8.916 1.00 74.19 110 SER A C 1
ATOM 886 O O . SER A 1 110 ? 8.208 -35.071 -7.785 1.00 74.19 110 SER A O 1
ATOM 888 N N . ALA A 1 111 ? 8.182 -34.018 -9.770 1.00 75.31 111 ALA A N 1
ATOM 889 C CA . ALA A 1 111 ? 9.243 -33.056 -9.476 1.00 75.31 111 ALA A CA 1
ATOM 890 C C . ALA A 1 111 ? 8.709 -31.747 -8.863 1.00 75.31 111 ALA A C 1
ATOM 892 O O . ALA A 1 111 ? 9.489 -30.869 -8.488 1.00 75.31 111 ALA A O 1
ATOM 893 N N . VAL A 1 112 ? 7.383 -31.595 -8.764 1.00 75.25 112 VAL A N 1
ATOM 894 C CA . VAL A 1 112 ? 6.751 -30.414 -8.171 1.00 75.25 112 VAL A CA 1
ATOM 895 C C . VAL A 1 112 ? 7.063 -30.383 -6.684 1.00 75.25 112 VAL A C 1
ATOM 897 O O . VAL A 1 112 ? 6.647 -31.256 -5.922 1.00 75.25 112 VAL A O 1
ATOM 900 N N . LEU A 1 113 ? 7.759 -29.332 -6.255 1.00 76.25 113 LEU A N 1
ATOM 901 C CA . LEU A 1 113 ? 7.969 -29.097 -4.835 1.00 76.25 113 LEU A CA 1
ATOM 902 C C . LEU A 1 113 ? 6.608 -28.907 -4.158 1.00 76.25 113 LEU A C 1
ATOM 904 O O . LEU A 1 113 ? 5.741 -28.248 -4.751 1.00 76.25 113 LEU A O 1
ATOM 908 N N . PRO A 1 114 ? 6.421 -29.402 -2.916 1.00 68.62 114 PRO A N 1
ATOM 909 C CA . PRO A 1 114 ? 5.196 -29.184 -2.162 1.00 68.62 114 PRO A CA 1
ATOM 910 C C . PRO A 1 114 ? 4.794 -27.727 -2.299 1.00 68.62 114 PRO A C 1
ATOM 912 O O . PRO A 1 114 ? 5.621 -26.833 -2.080 1.00 68.62 114 PRO A O 1
ATOM 915 N N . ARG A 1 115 ? 3.562 -27.479 -2.761 1.00 60.00 115 ARG A N 1
ATOM 916 C CA . ARG A 1 115 ? 3.092 -26.102 -2.889 1.00 60.00 115 ARG A CA 1
ATOM 917 C C . ARG A 1 115 ? 3.311 -25.459 -1.531 1.00 60.00 115 ARG A C 1
ATOM 919 O O . ARG A 1 115 ? 2.822 -26.021 -0.546 1.00 60.00 115 ARG A O 1
ATOM 926 N N . PRO A 1 116 ? 4.007 -24.311 -1.444 1.00 55.41 116 PRO A N 1
ATOM 927 C CA . PRO A 1 116 ? 3.949 -23.557 -0.219 1.00 55.41 116 PRO A CA 1
ATOM 928 C C . PRO A 1 116 ? 2.457 -23.366 0.004 1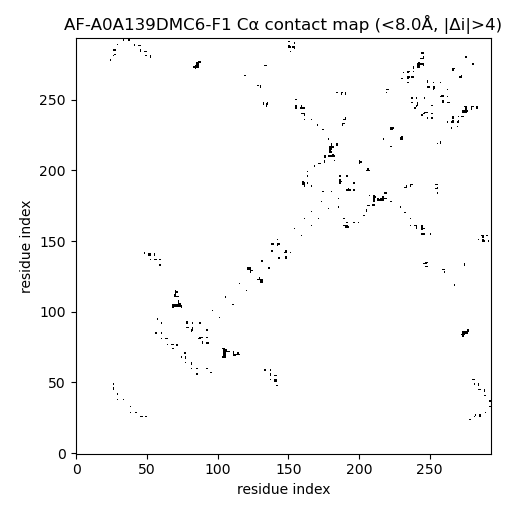.00 55.41 116 PRO A C 1
ATOM 930 O O . PRO A 1 116 ? 1.732 -22.983 -0.922 1.00 55.41 116 PRO A O 1
ATOM 933 N N . THR A 1 117 ? 1.979 -23.703 1.197 1.00 47.88 117 THR A N 1
ATOM 934 C CA . THR A 1 117 ? 0.554 -23.671 1.562 1.00 47.88 117 THR A CA 1
ATOM 935 C C . THR A 1 117 ? -0.074 -22.291 1.346 1.00 47.88 117 THR A C 1
ATOM 937 O O . THR A 1 117 ? -1.264 -22.107 1.551 1.00 47.88 117 THR A O 1
ATOM 940 N N . ASN A 1 118 ? 0.746 -21.320 0.939 1.00 53.25 118 ASN A N 1
ATOM 941 C CA . ASN A 1 118 ? 0.593 -19.910 1.075 1.00 53.25 118 ASN A CA 1
ATOM 942 C C . ASN A 1 118 ? 1.663 -19.205 0.204 1.00 53.25 118 ASN A C 1
ATOM 944 O O . ASN A 1 118 ? 2.859 -19.456 0.347 1.00 53.25 118 ASN A O 1
ATOM 948 N N . TRP A 1 119 ? 1.267 -18.264 -0.668 1.00 52.16 119 TRP A N 1
ATOM 949 C CA . TRP A 1 119 ? 2.203 -17.314 -1.324 1.00 52.16 119 TRP A CA 1
ATOM 950 C C . TRP A 1 119 ? 2.976 -16.444 -0.315 1.00 52.16 119 TRP A C 1
ATOM 952 O O . TRP A 1 119 ? 3.924 -15.764 -0.688 1.00 52.16 119 TRP A O 1
ATOM 962 N N . ARG A 1 120 ? 2.564 -16.537 0.951 1.00 48.91 120 ARG A N 1
ATOM 963 C CA . ARG A 1 120 ? 2.987 -15.860 2.177 1.00 48.91 120 ARG A CA 1
ATOM 964 C C . ARG A 1 120 ? 4.464 -15.955 2.548 1.00 48.91 120 ARG A C 1
ATOM 966 O O . ARG A 1 120 ? 4.882 -15.297 3.490 1.00 48.91 120 ARG A O 1
ATOM 973 N N . THR A 1 121 ? 5.253 -16.789 1.874 1.00 43.34 121 THR A N 1
ATOM 974 C CA . THR A 1 121 ? 6.680 -16.945 2.183 1.00 43.34 121 THR A CA 1
ATOM 975 C C . THR A 1 121 ? 7.466 -15.727 1.702 1.00 43.34 121 THR A C 1
ATOM 977 O O . THR A 1 121 ? 8.081 -15.751 0.640 1.00 43.34 121 THR A O 1
ATOM 980 N N . VAL A 1 122 ? 7.435 -14.673 2.517 1.00 44.12 122 VAL A N 1
ATOM 981 C CA . VAL A 1 122 ? 8.621 -13.860 2.793 1.00 44.12 122 VAL A CA 1
ATOM 982 C C . VAL A 1 122 ? 9.718 -14.837 3.213 1.00 44.12 122 VAL A C 1
ATOM 984 O O . VAL A 1 122 ? 9.482 -15.726 4.038 1.00 44.12 122 VAL A O 1
ATOM 987 N N . ARG A 1 123 ? 10.897 -14.737 2.597 1.00 44.66 123 ARG A N 1
ATOM 988 C CA . ARG A 1 123 ? 12.086 -15.361 3.170 1.00 44.66 123 ARG A CA 1
ATOM 989 C C . ARG A 1 123 ? 12.401 -14.579 4.437 1.00 44.66 123 ARG A C 1
ATOM 991 O O . ARG A 1 123 ? 12.776 -13.418 4.353 1.00 44.66 123 ARG A O 1
ATOM 998 N N . TYR A 1 124 ? 12.232 -15.220 5.585 1.00 43.09 124 TYR A N 1
ATOM 999 C CA . TYR A 1 124 ? 12.954 -14.837 6.788 1.00 43.09 124 TYR A CA 1
ATOM 1000 C C . TYR A 1 124 ? 14.421 -15.133 6.487 1.00 43.09 124 TYR A C 1
ATOM 1002 O O . TYR A 1 124 ? 14.818 -16.298 6.435 1.00 43.09 124 TYR A O 1
ATOM 1010 N N . ILE A 1 125 ? 15.173 -14.101 6.118 1.00 43.31 125 ILE A N 1
ATOM 1011 C CA . ILE A 1 125 ? 16.621 -14.202 5.974 1.00 43.31 125 ILE A CA 1
ATOM 1012 C C . ILE A 1 125 ? 17.163 -13.793 7.342 1.00 43.31 125 ILE A C 1
ATOM 1014 O O . ILE A 1 125 ? 17.357 -12.612 7.615 1.00 43.31 125 ILE A O 1
ATOM 1018 N N . ASP A 1 126 ? 17.305 -14.813 8.185 1.00 36.38 126 ASP A N 1
ATOM 1019 C CA . ASP A 1 126 ? 18.102 -14.846 9.414 1.00 36.38 126 ASP A CA 1
ATOM 1020 C C . ASP A 1 126 ? 17.464 -14.243 10.683 1.00 36.38 126 ASP A C 1
ATOM 1022 O O . ASP A 1 126 ? 16.414 -13.597 10.640 1.00 36.38 126 ASP A O 1
ATOM 1026 N N . ASP A 1 127 ? 18.100 -14.523 11.830 1.00 37.09 127 ASP A N 1
ATOM 1027 C CA . ASP A 1 127 ? 17.707 -14.185 13.215 1.00 37.09 127 ASP A CA 1
ATOM 1028 C C . ASP A 1 127 ? 17.541 -12.663 13.492 1.00 37.09 127 ASP A C 1
ATOM 1030 O O . ASP A 1 127 ? 17.301 -12.262 14.629 1.00 37.09 127 ASP A O 1
ATOM 1034 N N . ASP A 1 128 ? 17.614 -11.822 12.451 1.00 44.25 128 ASP A N 1
ATOM 1035 C CA . ASP A 1 128 ? 17.563 -10.351 12.465 1.00 44.25 128 ASP A CA 1
ATOM 1036 C C . ASP A 1 128 ? 16.212 -9.754 11.982 1.00 44.25 128 ASP A C 1
ATOM 1038 O O . ASP A 1 128 ? 16.131 -8.567 11.672 1.00 44.25 128 ASP A O 1
ATOM 1042 N N . GLU A 1 129 ? 15.132 -10.544 11.890 1.00 51.59 129 GLU A N 1
ATOM 1043 C CA . GLU A 1 129 ? 13.765 -10.060 11.571 1.00 51.59 129 GLU A CA 1
ATOM 1044 C C . GLU A 1 129 ? 13.650 -9.208 10.278 1.00 51.59 129 GLU A C 1
ATOM 1046 O O . GLU A 1 129 ? 12.858 -8.263 10.184 1.00 51.59 129 GLU A O 1
ATOM 1051 N N . ASN A 1 130 ? 14.409 -9.533 9.226 1.00 58.50 130 ASN A N 1
ATOM 1052 C CA . ASN A 1 130 ? 14.332 -8.783 7.970 1.00 58.50 130 ASN A CA 1
ATOM 1053 C C . ASN A 1 130 ? 13.038 -9.093 7.186 1.00 58.50 130 ASN A C 1
ATOM 1055 O O . ASN A 1 130 ? 12.921 -10.112 6.506 1.00 58.50 130 ASN A O 1
ATOM 1059 N N . LEU A 1 131 ? 12.065 -8.176 7.252 1.00 70.06 131 LEU A N 1
ATOM 1060 C CA . LEU A 1 131 ? 10.882 -8.147 6.384 1.00 70.06 131 LEU A CA 1
ATOM 1061 C C . LEU A 1 131 ? 11.272 -7.758 4.945 1.00 70.06 131 LEU A C 1
ATOM 1063 O O . LEU A 1 131 ? 11.726 -6.638 4.708 1.00 70.06 131 LEU A O 1
ATOM 1067 N N . ASP A 1 132 ? 11.019 -8.648 3.981 1.00 74.19 132 ASP A N 1
ATOM 1068 C CA . ASP A 1 132 ? 11.169 -8.367 2.545 1.00 74.19 132 ASP A CA 1
ATOM 1069 C C . ASP A 1 132 ? 9.851 -7.822 1.957 1.00 74.19 132 ASP A C 1
ATOM 1071 O O . ASP A 1 132 ? 8.996 -8.579 1.490 1.00 74.19 132 ASP A O 1
ATOM 1075 N N . ASP A 1 133 ? 9.648 -6.500 2.048 1.00 82.75 133 ASP A N 1
ATOM 1076 C CA . ASP A 1 133 ? 8.512 -5.794 1.437 1.00 82.75 133 ASP A CA 1
ATOM 1077 C C . ASP A 1 133 ? 8.798 -5.510 -0.055 1.00 82.75 133 ASP A C 1
ATOM 1079 O O . ASP A 1 133 ? 9.648 -4.665 -0.365 1.00 82.75 133 ASP A O 1
ATOM 1083 N N . PRO A 1 134 ? 8.062 -6.130 -1.004 1.00 80.88 134 PRO A N 1
ATOM 1084 C CA . PRO A 1 134 ? 8.313 -5.938 -2.431 1.00 80.88 134 PRO A CA 1
ATOM 1085 C C . PRO A 1 134 ? 8.128 -4.488 -2.892 1.00 80.88 134 PRO A C 1
ATOM 1087 O O . PRO A 1 134 ? 8.787 -4.058 -3.839 1.00 80.88 134 PRO A O 1
ATOM 1090 N N . LEU A 1 135 ? 7.262 -3.715 -2.226 1.00 86.00 135 LEU A N 1
ATOM 1091 C CA . LEU A 1 135 ? 7.087 -2.296 -2.526 1.00 86.00 135 LEU A CA 1
ATOM 1092 C C . LEU A 1 135 ? 8.287 -1.479 -2.045 1.00 86.00 135 LEU A C 1
ATOM 1094 O O . LEU A 1 135 ? 8.733 -0.574 -2.744 1.00 86.00 135 LEU A O 1
ATOM 1098 N N . GLU A 1 136 ? 8.852 -1.811 -0.884 1.00 86.81 136 GLU A N 1
ATOM 1099 C CA . GLU A 1 136 ? 10.071 -1.163 -0.399 1.00 86.81 136 GLU A CA 1
ATOM 1100 C C . GLU A 1 136 ? 11.261 -1.465 -1.324 1.00 86.81 136 GLU A C 1
ATOM 1102 O O . GLU A 1 136 ? 12.019 -0.557 -1.677 1.00 86.81 136 GLU A O 1
ATOM 1107 N N . ALA A 1 137 ? 11.396 -2.716 -1.778 1.00 84.62 137 ALA A N 1
ATOM 1108 C CA . ALA A 1 137 ? 12.396 -3.107 -2.769 1.00 84.62 137 ALA A CA 1
ATOM 1109 C C . ALA A 1 137 ? 12.206 -2.353 -4.097 1.00 84.62 137 ALA A C 1
ATOM 1111 O O . ALA A 1 137 ? 13.166 -1.790 -4.633 1.00 84.62 137 ALA A O 1
ATOM 1112 N N . PHE A 1 138 ? 10.967 -2.268 -4.592 1.00 86.00 138 PHE A N 1
ATOM 1113 C CA . PHE A 1 138 ? 10.614 -1.485 -5.776 1.00 86.00 138 PHE A CA 1
ATOM 1114 C C . PHE A 1 138 ? 11.021 -0.010 -5.622 1.00 86.00 138 PHE A C 1
ATOM 1116 O O . PHE A 1 138 ? 11.742 0.530 -6.464 1.00 86.00 138 PHE A O 1
ATOM 1123 N N . VAL A 1 139 ? 10.637 0.634 -4.515 1.00 87.06 139 VAL A N 1
ATOM 1124 C CA . VAL A 1 139 ? 10.964 2.042 -4.247 1.00 87.06 139 VAL A CA 1
ATOM 1125 C C . VAL A 1 139 ? 12.477 2.248 -4.233 1.00 87.06 139 VAL A C 1
ATOM 1127 O O . VAL A 1 139 ? 12.959 3.196 -4.849 1.00 87.06 139 VAL A O 1
ATOM 1130 N N . LYS A 1 140 ? 13.254 1.349 -3.617 1.00 88.31 140 LYS A N 1
ATOM 1131 C CA . LYS A 1 140 ? 14.727 1.423 -3.614 1.00 88.31 140 LYS A CA 1
ATOM 1132 C C . LYS A 1 140 ? 15.333 1.301 -5.020 1.00 88.31 140 LYS A C 1
ATOM 1134 O O . LYS A 1 140 ? 16.338 1.956 -5.302 1.00 88.31 140 LYS A O 1
ATOM 1139 N N . ARG A 1 141 ? 14.731 0.510 -5.920 1.00 87.94 141 ARG A N 1
ATOM 1140 C CA . ARG A 1 141 ? 15.183 0.352 -7.321 1.00 87.94 141 ARG A CA 1
ATOM 1141 C C . ARG A 1 141 ? 14.884 1.574 -8.185 1.00 87.94 141 ARG A C 1
ATOM 1143 O O . ARG A 1 141 ? 15.721 1.946 -9.013 1.00 87.94 141 ARG A O 1
ATOM 1150 N N . VAL A 1 142 ? 13.728 2.205 -7.979 1.00 86.31 142 VAL A N 1
ATOM 1151 C CA . VAL A 1 142 ? 13.313 3.421 -8.698 1.00 86.31 142 VAL A CA 1
ATOM 1152 C C . VAL A 1 142 ? 14.050 4.648 -8.149 1.00 86.31 142 VAL A C 1
ATOM 1154 O O . VAL A 1 142 ? 14.807 5.331 -8.856 1.00 86.31 142 VAL A O 1
ATOM 1157 N N . PHE A 1 143 ? 13.925 4.876 -6.844 1.00 87.50 143 PHE A N 1
ATOM 1158 C CA . PHE A 1 143 ? 14.558 5.955 -6.094 1.00 87.50 143 PHE A CA 1
ATOM 1159 C C . PHE A 1 143 ? 15.925 5.489 -5.560 1.00 87.50 143 PHE A C 1
ATOM 1161 O O . PHE A 1 143 ? 16.115 5.248 -4.372 1.00 87.50 143 PHE A O 1
ATOM 1168 N N . ARG A 1 144 ? 16.906 5.353 -6.461 1.00 87.00 144 ARG A N 1
ATOM 1169 C CA . ARG A 1 144 ? 18.234 4.783 -6.137 1.00 87.00 144 ARG A CA 1
ATOM 1170 C C . ARG A 1 144 ? 19.113 5.639 -5.223 1.00 87.00 144 ARG A C 1
ATOM 1172 O O . ARG A 1 144 ? 19.990 5.109 -4.554 1.00 87.00 144 ARG A O 1
ATOM 1179 N N . THR A 1 145 ? 18.946 6.960 -5.248 1.00 88.00 145 THR A N 1
ATOM 1180 C CA . THR A 1 145 ? 19.796 7.887 -4.485 1.00 88.00 145 THR A CA 1
ATOM 1181 C C . THR A 1 145 ? 19.109 8.296 -3.189 1.00 88.00 145 THR A C 1
ATOM 1183 O O . THR A 1 145 ? 17.884 8.414 -3.148 1.00 88.00 145 THR A O 1
ATOM 1186 N N . SER A 1 146 ? 19.880 8.613 -2.146 1.00 86.56 146 SER A N 1
ATOM 1187 C CA . SER A 1 146 ? 19.327 9.074 -0.863 1.00 86.56 146 SER A CA 1
ATOM 1188 C C . SER A 1 146 ? 18.443 10.317 -1.023 1.00 86.56 146 SER A C 1
ATOM 1190 O O . SER A 1 146 ? 17.418 10.442 -0.358 1.00 86.56 146 SER A O 1
ATOM 1192 N N . LYS A 1 147 ? 18.786 11.210 -1.965 1.00 86.81 147 LYS A N 1
ATOM 1193 C CA . LYS A 1 147 ? 17.964 12.381 -2.305 1.00 86.81 147 LYS A CA 1
ATOM 1194 C C . LYS A 1 147 ? 16.595 11.971 -2.854 1.00 86.81 147 LYS A C 1
ATOM 1196 O O . LYS A 1 147 ? 15.586 12.512 -2.424 1.00 86.81 147 LYS A O 1
ATOM 1201 N N . HIS A 1 148 ? 16.554 11.012 -3.778 1.00 87.19 148 HIS A N 1
ATOM 1202 C CA . HIS A 1 148 ? 15.310 10.506 -4.361 1.00 87.19 148 HIS A CA 1
ATOM 1203 C C . HIS A 1 148 ? 14.462 9.776 -3.308 1.0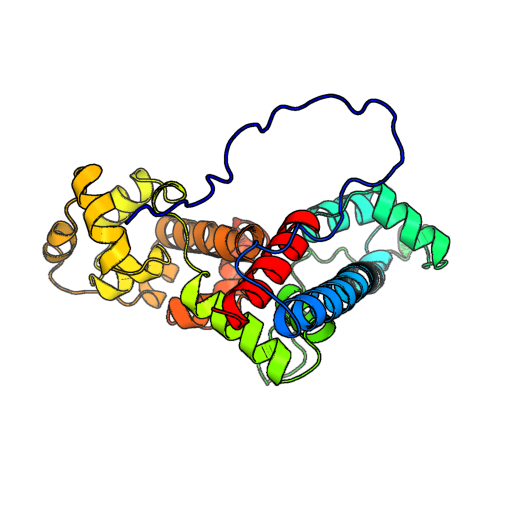0 87.19 148 HIS A C 1
ATOM 1205 O O . HIS A 1 148 ? 13.254 9.983 -3.240 1.00 87.19 148 HIS A O 1
ATOM 1211 N N . GLN A 1 149 ? 15.088 8.992 -2.430 1.00 87.12 149 GLN A N 1
ATOM 1212 C CA . GLN A 1 149 ? 14.384 8.316 -1.334 1.00 87.12 149 GLN A CA 1
ATOM 1213 C C . GLN A 1 149 ? 13.779 9.310 -0.341 1.00 87.12 149 GLN A C 1
ATOM 1215 O O . GLN A 1 149 ? 12.663 9.103 0.128 1.00 87.12 149 GLN A O 1
ATOM 1220 N N . ALA A 1 150 ? 14.462 10.427 -0.070 1.00 88.06 150 ALA A N 1
ATOM 1221 C CA . ALA A 1 150 ? 13.913 11.498 0.756 1.00 88.06 150 ALA A CA 1
ATOM 1222 C C . ALA A 1 150 ? 12.650 12.131 0.139 1.00 88.06 150 ALA A C 1
ATOM 1224 O O . ALA A 1 150 ? 11.740 12.500 0.884 1.00 88.06 150 ALA A O 1
ATOM 1225 N N . LEU A 1 151 ? 12.550 12.209 -1.198 1.00 88.12 151 LEU A N 1
ATOM 1226 C CA . LEU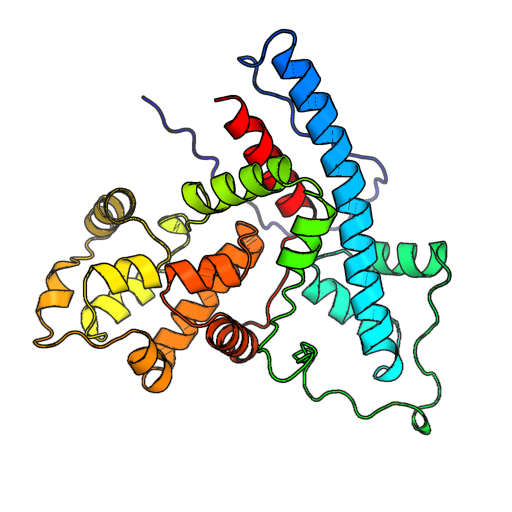 A 1 151 ? 11.329 12.664 -1.878 1.00 88.12 151 LEU A CA 1
ATOM 1227 C C . LEU A 1 151 ? 10.157 11.722 -1.594 1.00 88.12 151 LEU A C 1
ATOM 1229 O O . LEU A 1 151 ? 9.104 12.171 -1.143 1.00 88.12 151 LEU A O 1
ATOM 1233 N N . TRP A 1 152 ? 10.363 10.416 -1.781 1.00 88.88 152 TRP A N 1
ATOM 1234 C CA . TRP A 1 152 ? 9.334 9.413 -1.503 1.00 88.88 152 TRP A CA 1
ATOM 1235 C C . TRP A 1 152 ? 8.945 9.373 -0.020 1.00 88.88 152 TRP A C 1
ATOM 1237 O O . TRP A 1 152 ? 7.767 9.287 0.322 1.00 88.88 152 TRP A O 1
ATOM 1247 N N . GLY A 1 153 ? 9.922 9.504 0.881 1.00 89.06 153 GLY A N 1
ATOM 1248 C CA . GLY A 1 153 ? 9.677 9.598 2.320 1.00 89.06 153 GLY A CA 1
ATOM 1249 C C . GLY A 1 153 ? 8.839 10.825 2.697 1.00 89.06 153 GLY A C 1
ATOM 1250 O O . GLY A 1 153 ? 7.916 10.715 3.508 1.00 89.06 153 GLY A O 1
ATOM 1251 N N . ARG A 1 154 ? 9.102 11.989 2.080 1.00 88.62 154 ARG A N 1
ATOM 1252 C CA . ARG A 1 154 ? 8.273 13.197 2.249 1.00 88.62 154 ARG A CA 1
ATOM 1253 C C . ARG A 1 154 ? 6.858 12.963 1.722 1.00 88.62 154 ARG A C 1
ATOM 1255 O O . ARG A 1 154 ? 5.907 13.307 2.422 1.00 88.62 154 ARG A O 1
ATOM 1262 N N . TYR A 1 155 ? 6.718 12.343 0.551 1.00 89.94 155 TYR A N 1
ATOM 1263 C CA . TYR A 1 155 ? 5.419 11.952 0.004 1.00 89.94 155 TYR A CA 1
ATOM 1264 C C . TYR A 1 155 ? 4.647 11.052 0.985 1.00 89.94 155 TYR A C 1
ATOM 1266 O O . TYR A 1 155 ? 3.547 11.413 1.392 1.00 89.94 155 TYR A O 1
ATOM 1274 N N . CYS A 1 156 ? 5.245 9.959 1.468 1.00 90.12 156 CYS A N 1
ATOM 1275 C CA . CYS A 1 156 ? 4.596 9.035 2.408 1.00 90.12 156 CYS A CA 1
ATOM 1276 C C . CYS A 1 156 ? 4.172 9.725 3.714 1.00 90.12 156 CYS A C 1
ATOM 1278 O O . CYS A 1 156 ? 3.135 9.401 4.290 1.00 90.12 156 CYS A O 1
ATOM 1280 N N . ARG A 1 157 ? 4.952 10.702 4.191 1.00 85.94 157 ARG A N 1
ATOM 1281 C CA . ARG A 1 157 ? 4.618 11.456 5.405 1.00 85.94 157 ARG A CA 1
ATOM 1282 C C . ARG A 1 157 ? 3.415 12.376 5.209 1.00 85.94 157 ARG A C 1
ATOM 1284 O O . ARG A 1 157 ? 2.582 12.461 6.103 1.00 85.94 157 ARG A O 1
ATOM 1291 N N . VAL A 1 158 ? 3.350 13.073 4.075 1.00 84.00 158 VAL A N 1
ATOM 1292 C CA . VAL A 1 158 ? 2.356 14.132 3.826 1.00 84.00 158 VAL A CA 1
ATOM 1293 C C . VAL A 1 158 ? 1.080 13.589 3.178 1.00 84.00 158 VAL A C 1
ATOM 1295 O O . VAL A 1 158 ? -0.006 14.071 3.470 1.00 84.00 158 VAL A O 1
ATOM 1298 N N . GLN A 1 159 ? 1.212 12.613 2.283 1.00 82.31 159 GLN A N 1
ATOM 1299 C CA . GLN A 1 159 ? 0.139 12.087 1.431 1.00 82.31 159 GLN A CA 1
ATOM 1300 C C . GLN A 1 159 ? -0.167 10.605 1.697 1.00 82.31 159 GLN A C 1
ATOM 1302 O O . GLN A 1 159 ? -1.115 10.065 1.135 1.00 82.31 159 GLN A O 1
ATOM 1307 N N . GLY A 1 160 ? 0.595 9.940 2.572 1.00 84.25 160 GLY A N 1
ATOM 1308 C CA . GLY A 1 160 ? 0.347 8.559 3.004 1.00 84.25 160 GLY A CA 1
ATOM 1309 C C . GLY A 1 160 ? -0.775 8.436 4.038 1.00 84.25 160 GLY A C 1
ATOM 1310 O O . GLY A 1 160 ? -0.612 7.750 5.046 1.00 84.25 160 GLY A O 1
ATOM 1311 N N . VAL A 1 161 ? -1.885 9.135 3.803 1.00 89.62 161 VAL A N 1
ATOM 1312 C CA . VAL A 1 161 ? -3.138 9.079 4.567 1.00 89.62 161 VAL A CA 1
ATOM 1313 C C . VAL A 1 161 ? -4.268 8.644 3.639 1.00 89.62 161 VAL A C 1
ATOM 1315 O O . VAL A 1 161 ? -4.205 8.853 2.426 1.00 89.62 161 VAL A O 1
ATOM 1318 N N . LEU A 1 162 ? -5.301 8.016 4.195 1.00 89.75 162 LEU A N 1
ATOM 1319 C CA . LEU A 1 162 ? -6.516 7.729 3.429 1.00 89.75 162 LEU A CA 1
ATOM 1320 C C . LEU A 1 162 ? -7.317 9.018 3.220 1.00 89.75 162 LEU A C 1
ATOM 1322 O O . LEU A 1 162 ? -7.127 9.986 3.957 1.00 89.75 162 LEU A O 1
ATOM 1326 N N . LEU A 1 163 ? -8.221 9.058 2.242 1.00 88.12 163 LEU A N 1
ATOM 1327 C CA . LEU A 1 163 ? -9.227 10.117 2.252 1.00 88.12 163 LEU A CA 1
ATOM 1328 C C . LEU A 1 163 ? -10.308 9.755 3.276 1.00 88.12 163 LEU A C 1
ATOM 1330 O O . LEU A 1 163 ? -10.575 8.570 3.482 1.00 88.12 163 LEU A O 1
ATOM 1334 N N . PRO A 1 164 ? -10.944 10.738 3.933 1.00 89.56 164 PRO A N 1
ATOM 1335 C CA . PRO A 1 164 ? -12.031 10.451 4.865 1.00 89.56 164 PRO A CA 1
ATOM 1336 C C . PRO A 1 164 ? -13.169 9.629 4.237 1.00 89.56 164 PRO A C 1
ATOM 1338 O O . PRO A 1 164 ? -13.737 8.759 4.894 1.00 89.56 164 PRO A O 1
ATOM 1341 N N . GLU A 1 165 ? -13.443 9.859 2.953 1.00 87.12 165 GLU A N 1
ATOM 1342 C CA . GLU A 1 165 ? -14.426 9.131 2.139 1.00 87.12 165 GLU A CA 1
ATOM 1343 C C . GLU A 1 165 ? -14.043 7.671 1.840 1.00 87.12 165 GLU A C 1
ATOM 1345 O O . GLU A 1 165 ? -14.928 6.844 1.631 1.00 87.12 165 GLU A O 1
ATOM 1350 N N . ASP A 1 166 ? -12.754 7.318 1.914 1.00 89.44 166 ASP A N 1
ATOM 1351 C CA . ASP A 1 166 ? -12.281 5.933 1.769 1.00 89.44 166 ASP A CA 1
ATOM 1352 C C . ASP A 1 166 ? -12.524 5.095 3.044 1.00 89.44 166 ASP A C 1
ATOM 1354 O O . ASP A 1 166 ? -12.267 3.887 3.063 1.00 89.44 166 ASP A O 1
ATOM 1358 N N . ILE A 1 167 ? -12.975 5.723 4.138 1.00 93.50 167 ILE A N 1
ATOM 1359 C CA . ILE A 1 167 ? -13.159 5.079 5.442 1.00 93.50 167 ILE A CA 1
ATOM 1360 C C . ILE A 1 167 ? -14.635 4.761 5.673 1.00 93.50 167 ILE A C 1
ATOM 1362 O O . ILE A 1 167 ? -15.497 5.642 5.703 1.00 93.50 167 ILE A O 1
ATOM 1366 N N . ASP A 1 168 ? -14.924 3.486 5.940 1.00 94.69 168 ASP A N 1
ATOM 1367 C CA . ASP A 1 168 ? -16.282 3.031 6.214 1.00 94.69 168 ASP A CA 1
ATOM 1368 C C . ASP A 1 168 ? -16.771 3.550 7.576 1.00 94.69 168 ASP A C 1
ATOM 1370 O O . ASP A 1 168 ? -16.283 3.174 8.649 1.00 94.69 168 ASP A O 1
ATOM 1374 N N . THR A 1 169 ? -17.815 4.378 7.543 1.00 95.62 169 THR A N 1
ATOM 1375 C CA . THR A 1 169 ? -18.467 4.926 8.741 1.00 95.62 169 THR A CA 1
ATOM 1376 C C . THR A 1 169 ? -18.986 3.849 9.700 1.00 95.62 169 THR A C 1
ATOM 1378 O O . THR A 1 169 ? -19.076 4.092 10.908 1.00 95.62 169 THR A O 1
ATOM 1381 N N . ARG A 1 170 ? -19.285 2.635 9.215 1.00 96.38 170 ARG A N 1
ATOM 1382 C CA . ARG A 1 170 ? -19.689 1.490 10.049 1.00 96.38 170 ARG A CA 1
ATOM 1383 C C . ARG A 1 170 ? -18.547 0.984 10.918 1.00 96.38 170 ARG A C 1
ATOM 1385 O O . ARG A 1 170 ? -18.796 0.536 12.039 1.00 96.38 170 ARG A O 1
ATOM 1392 N N . ASP A 1 171 ? -17.317 1.053 10.424 1.00 96.62 171 ASP A N 1
ATOM 1393 C CA . ASP A 1 171 ? -16.135 0.681 11.195 1.00 96.62 171 ASP A CA 1
ATOM 1394 C C . ASP A 1 171 ? -15.783 1.758 12.207 1.00 96.62 171 ASP A C 1
ATOM 1396 O O . ASP A 1 171 ? -15.495 1.433 13.358 1.00 96.62 171 ASP A O 1
ATOM 1400 N N . ILE A 1 172 ? -15.921 3.032 11.833 1.00 96.31 172 ILE A N 1
ATOM 1401 C CA . ILE A 1 172 ? -15.789 4.147 12.776 1.00 96.31 172 ILE A CA 1
ATOM 1402 C C . ILE A 1 172 ? -16.775 3.980 13.932 1.00 96.31 172 ILE A C 1
ATOM 1404 O O . ILE A 1 172 ? -16.374 3.977 15.095 1.00 96.31 172 ILE A O 1
ATOM 1408 N N . ARG A 1 173 ? -18.061 3.775 13.622 1.00 96.12 173 ARG A N 1
ATOM 1409 C CA . ARG A 1 173 ? -19.103 3.572 14.634 1.00 96.12 173 ARG A CA 1
ATOM 1410 C C . ARG A 1 173 ? -18.789 2.382 15.535 1.00 96.12 173 ARG A C 1
ATOM 1412 O O . ARG A 1 173 ? -18.869 2.508 16.753 1.00 96.12 173 ARG A O 1
ATOM 1419 N N . TYR A 1 174 ? -18.368 1.261 14.949 1.00 96.31 174 TYR A N 1
ATOM 1420 C CA . TYR A 1 174 ? -17.971 0.085 15.715 1.00 96.31 174 TYR A CA 1
ATOM 1421 C C . TYR A 1 174 ? -16.844 0.397 16.704 1.00 96.31 174 TYR A C 1
ATOM 1423 O O . TYR A 1 174 ? -16.955 0.037 17.876 1.00 96.31 174 TYR A O 1
ATOM 1431 N N . VAL A 1 175 ? -15.789 1.083 16.258 1.00 95.69 175 VAL A N 1
ATOM 1432 C CA . VAL A 1 175 ? -14.653 1.456 17.109 1.00 95.69 175 VAL A CA 1
ATOM 1433 C C . VAL A 1 175 ? -15.096 2.403 18.227 1.00 95.69 175 VAL A C 1
ATOM 1435 O O . VAL A 1 175 ? -14.766 2.152 19.382 1.00 95.69 175 VAL A O 1
ATOM 1438 N N . LEU A 1 176 ? -15.893 3.430 17.915 1.00 94.81 176 LEU A N 1
ATOM 1439 C CA . LEU A 1 176 ? -16.403 4.392 18.903 1.00 94.81 176 LEU A CA 1
ATOM 1440 C C . LEU A 1 176 ? -17.287 3.754 19.986 1.00 94.81 176 LEU A C 1
ATOM 1442 O O . LEU A 1 176 ? -17.388 4.295 21.085 1.00 94.81 176 LEU A O 1
ATOM 1446 N N . GLU A 1 177 ? -17.964 2.650 19.672 1.00 92.75 177 GLU A N 1
ATOM 1447 C CA . GLU A 1 177 ? -18.898 1.978 20.582 1.00 92.75 177 GLU A CA 1
ATOM 1448 C C . GLU A 1 177 ? -18.269 0.809 21.350 1.00 92.75 177 GLU A C 1
ATOM 1450 O O . GLU A 1 177 ? -18.712 0.503 22.456 1.00 92.75 177 GLU A O 1
ATOM 1455 N N . ASN A 1 178 ? -17.262 0.143 20.774 1.00 92.06 178 ASN A N 1
ATOM 1456 C CA . ASN A 1 178 ? -16.793 -1.159 21.260 1.00 92.06 178 ASN A CA 1
ATOM 1457 C C . ASN A 1 178 ? -15.297 -1.209 21.593 1.00 92.06 178 ASN A C 1
ATOM 1459 O O . ASN A 1 178 ? -14.866 -2.158 22.251 1.00 92.06 178 ASN A O 1
ATOM 1463 N N . ALA A 1 179 ? -14.483 -0.256 21.130 1.00 92.62 179 ALA A N 1
ATOM 1464 C CA . ALA A 1 179 ? -13.036 -0.307 21.309 1.00 92.62 179 ALA A CA 1
ATOM 1465 C C . ALA A 1 179 ? -12.583 0.656 22.420 1.00 92.62 179 ALA A C 1
ATOM 1467 O O . ALA A 1 179 ? -12.637 1.872 22.235 1.00 92.62 179 ALA A O 1
ATOM 1468 N N . PRO A 1 180 ? -12.058 0.149 23.552 1.00 92.75 180 PRO A N 1
ATOM 1469 C CA . PRO A 1 180 ? -11.508 0.996 24.604 1.00 92.75 180 PRO A CA 1
ATOM 1470 C C . PRO A 1 180 ? -10.142 1.556 24.184 1.00 92.75 180 PRO A C 1
ATOM 1472 O O . PRO A 1 180 ? -9.103 1.051 24.605 1.00 92.75 180 PRO A O 1
ATOM 1475 N N . ILE A 1 181 ? -10.128 2.583 23.333 1.00 93.56 181 ILE A N 1
ATOM 1476 C CA . ILE A 1 181 ? -8.915 3.232 22.818 1.00 93.56 181 ILE A CA 1
ATOM 1477 C C . ILE A 1 181 ? -8.891 4.728 23.095 1.00 93.56 181 ILE A C 1
ATOM 1479 O O . ILE A 1 181 ? -9.922 5.384 23.195 1.00 93.56 181 ILE A O 1
ATOM 1483 N N . SER A 1 182 ? -7.683 5.280 23.165 1.00 92.81 182 SER A N 1
ATOM 1484 C CA . SER A 1 182 ? -7.468 6.723 23.184 1.00 92.81 182 SER A CA 1
ATOM 1485 C C . SER A 1 182 ? -7.747 7.347 21.815 1.00 92.81 182 SER A C 1
ATOM 1487 O O . SER A 1 182 ? -7.578 6.698 20.780 1.00 92.81 182 SER A O 1
ATOM 1489 N N . ASN A 1 183 ? -8.060 8.648 21.801 1.00 92.00 183 ASN A N 1
ATOM 1490 C CA . ASN A 1 183 ? -8.206 9.429 20.566 1.00 92.00 183 ASN A CA 1
ATOM 1491 C C . ASN A 1 183 ? -6.987 9.272 19.643 1.00 92.00 183 ASN A C 1
ATOM 1493 O O . ASN A 1 183 ? -7.132 9.121 18.435 1.00 92.00 183 ASN A O 1
ATOM 1497 N N . ARG A 1 184 ? -5.773 9.242 20.211 1.00 91.12 184 ARG A N 1
ATOM 1498 C CA . ARG A 1 184 ? -4.532 9.052 19.446 1.00 91.12 184 ARG A CA 1
ATOM 1499 C C . ARG A 1 184 ? -4.515 7.717 18.696 1.00 91.12 184 ARG A C 1
ATOM 1501 O O . ARG A 1 184 ? -4.156 7.692 17.523 1.00 91.12 184 ARG A O 1
ATOM 1508 N N . ILE A 1 185 ? -4.895 6.620 19.356 1.00 92.44 185 ILE A N 1
ATOM 1509 C CA . ILE A 1 185 ? -4.959 5.293 18.721 1.00 92.44 185 ILE A CA 1
ATOM 1510 C C . ILE A 1 185 ? -6.095 5.246 17.695 1.00 92.44 185 ILE A C 1
ATOM 1512 O O . ILE A 1 185 ? -5.910 4.669 16.630 1.00 92.44 185 ILE A O 1
ATOM 1516 N N . PHE A 1 186 ? -7.231 5.887 17.980 1.00 94.81 186 PHE A N 1
ATOM 1517 C CA . PHE A 1 186 ? -8.362 5.973 17.057 1.00 94.81 186 PHE A CA 1
ATOM 1518 C C . PHE A 1 186 ? -7.956 6.573 15.707 1.00 94.81 186 PHE A C 1
ATOM 1520 O O . PHE A 1 186 ? -8.125 5.923 14.680 1.00 94.81 186 PHE A O 1
ATOM 1527 N N . TYR A 1 187 ? -7.346 7.762 15.698 1.00 93.38 187 TYR A N 1
ATOM 1528 C CA . TYR A 1 187 ? -6.931 8.407 14.447 1.00 93.38 187 TYR A CA 1
ATOM 1529 C C . TYR A 1 187 ? -5.900 7.572 13.677 1.00 93.38 187 TYR A C 1
ATOM 1531 O O . TYR A 1 187 ? -5.999 7.425 12.461 1.00 93.38 187 TYR A O 1
ATOM 1539 N N . ARG A 1 188 ? -4.956 6.939 14.383 1.00 91.69 188 ARG A N 1
ATOM 1540 C CA . ARG A 1 188 ? -3.949 6.062 13.765 1.00 91.69 188 ARG A CA 1
ATOM 1541 C C . ARG A 1 188 ? -4.531 4.802 13.154 1.00 91.69 188 ARG A C 1
ATOM 1543 O O . ARG A 1 188 ? -4.121 4.423 12.065 1.00 91.69 188 ARG A O 1
ATOM 1550 N N . LEU A 1 189 ? -5.484 4.173 13.834 1.00 93.81 189 LEU A N 1
ATOM 1551 C CA . LEU A 1 189 ? -6.164 2.972 13.354 1.00 93.81 189 LEU A CA 1
ATOM 1552 C C . LEU A 1 189 ? -6.831 3.216 11.993 1.00 93.81 189 LEU A C 1
ATOM 1554 O O . LEU A 1 189 ? -6.797 2.338 11.136 1.00 93.81 189 LEU A O 1
ATOM 1558 N N . PHE A 1 190 ? -7.350 4.426 11.778 1.00 94.25 190 PHE A N 1
ATOM 1559 C CA . PHE A 1 190 ? -7.918 4.869 10.503 1.00 94.25 190 PHE A CA 1
ATOM 1560 C C . PHE A 1 190 ? -6.911 5.545 9.561 1.00 94.25 190 PHE A C 1
ATOM 1562 O O . PHE A 1 190 ? -7.291 5.986 8.483 1.00 94.25 190 PHE A O 1
ATOM 1569 N N . GLN A 1 191 ? -5.628 5.606 9.931 1.00 91.75 191 GLN A N 1
ATOM 1570 C CA . GLN A 1 191 ? -4.564 6.247 9.152 1.00 91.75 191 GLN A CA 1
ATOM 1571 C C . GLN A 1 191 ? -4.813 7.734 8.863 1.00 91.75 191 GLN A C 1
ATOM 1573 O O . GLN A 1 191 ? -4.476 8.229 7.790 1.00 91.75 191 GLN A O 1
ATOM 1578 N N . GLN A 1 192 ? -5.389 8.445 9.831 1.00 91.94 192 GLN A N 1
ATOM 1579 C CA . GLN A 1 192 ? -5.829 9.828 9.688 1.00 91.94 192 GLN A CA 1
ATOM 1580 C C . GLN A 1 192 ? -5.105 10.791 10.621 1.00 91.94 192 GLN A C 1
ATOM 1582 O O . GLN A 1 192 ? -4.693 10.432 11.726 1.00 91.94 192 GLN A O 1
ATOM 1587 N N . ASP A 1 193 ? -5.038 12.049 10.189 1.00 87.00 193 ASP A N 1
ATOM 1588 C CA . ASP A 1 193 ? -4.659 13.171 11.037 1.00 87.00 193 ASP A CA 1
ATOM 1589 C C . ASP A 1 193 ? -5.892 13.783 11.699 1.00 87.00 193 ASP A C 1
ATOM 1591 O O . ASP A 1 193 ? -6.920 14.027 11.065 1.00 87.00 193 ASP A O 1
ATOM 1595 N N . HIS A 1 194 ? -5.780 14.079 12.993 1.00 87.00 194 HIS A N 1
ATOM 1596 C CA . HIS A 1 194 ? -6.920 14.540 13.784 1.00 87.00 194 HIS A CA 1
ATOM 1597 C C . HIS A 1 194 ? -7.543 15.845 13.262 1.00 87.00 194 HIS A C 1
ATOM 1599 O O . HIS A 1 194 ? -8.766 15.952 13.224 1.00 87.00 194 HIS A O 1
ATOM 1605 N N . TYR A 1 195 ? -6.726 16.811 12.822 1.00 85.88 195 TYR A N 1
ATOM 1606 C CA . TYR A 1 195 ? -7.213 18.098 12.314 1.00 85.88 195 TYR A CA 1
ATOM 1607 C C . TYR A 1 195 ? -8.001 17.957 11.007 1.00 85.88 195 TYR A C 1
ATOM 1609 O O . TYR A 1 195 ? -8.944 18.710 10.785 1.00 85.88 195 TYR A O 1
ATOM 1617 N N . ALA A 1 196 ? -7.625 17.001 10.154 1.00 83.25 196 ALA A N 1
ATOM 1618 C CA . ALA A 1 196 ? -8.282 16.778 8.869 1.00 83.25 196 ALA A CA 1
ATOM 1619 C C . ALA A 1 196 ? -9.538 15.906 9.011 1.00 83.25 196 ALA A C 1
ATOM 1621 O O . ALA A 1 196 ? -10.522 16.116 8.308 1.00 83.25 196 ALA A O 1
ATOM 1622 N N . PHE A 1 197 ? -9.518 14.941 9.933 1.00 91.38 197 PHE A N 1
ATOM 1623 C CA . PHE A 1 197 ? -10.583 13.950 10.053 1.00 91.38 197 PHE A CA 1
ATOM 1624 C C . PHE A 1 197 ? -11.728 14.385 10.971 1.00 91.38 197 PHE A C 1
ATOM 1626 O O . PHE A 1 197 ? -12.870 14.009 10.727 1.00 91.38 197 PHE A O 1
ATOM 1633 N N . ALA A 1 198 ? -11.467 15.209 11.992 1.00 90.81 198 ALA A N 1
ATOM 1634 C CA . ALA A 1 198 ? -12.509 15.659 12.918 1.00 90.81 198 ALA A CA 1
ATOM 1635 C C . ALA A 1 198 ? -13.703 16.362 12.228 1.00 90.81 198 ALA A C 1
ATOM 1637 O O . ALA A 1 198 ? -14.833 15.965 12.510 1.00 90.81 198 ALA A O 1
ATOM 1638 N N . PRO A 1 199 ? -13.511 17.296 11.269 1.00 90.69 199 PRO A N 1
ATOM 1639 C CA . PRO A 1 199 ? -14.636 17.914 10.558 1.00 90.69 199 PRO A CA 1
ATOM 1640 C C . PRO A 1 199 ? -15.497 16.907 9.783 1.00 90.69 199 PRO A C 1
ATOM 1642 O O . PRO A 1 199 ? -16.715 17.054 9.712 1.00 90.69 199 PRO A O 1
ATOM 1645 N N . TYR A 1 200 ? -14.875 15.867 9.220 1.00 92.12 200 TYR A N 1
ATOM 1646 C CA . TYR A 1 200 ? -15.593 14.798 8.527 1.00 92.12 200 TYR A CA 1
ATOM 1647 C C . TYR A 1 200 ? -16.431 13.956 9.497 1.00 92.12 200 TYR A C 1
ATOM 1649 O O . TYR A 1 200 ? -17.582 13.635 9.212 1.00 92.12 200 TYR A O 1
ATOM 1657 N N . LEU A 1 201 ? -15.886 13.640 10.674 1.00 94.12 201 LEU A N 1
ATOM 1658 C CA . LEU A 1 201 ? -16.620 12.915 11.710 1.00 94.12 201 LEU A CA 1
ATOM 1659 C C . LEU A 1 201 ? -17.843 13.702 12.190 1.00 94.12 201 LEU A C 1
ATOM 1661 O O . LEU A 1 201 ? -18.924 13.123 12.301 1.00 94.12 201 LEU A O 1
ATOM 1665 N N . ASP A 1 202 ? -17.695 15.012 12.392 1.00 92.56 202 ASP A N 1
ATOM 1666 C CA . ASP A 1 202 ? -18.802 15.900 12.755 1.00 92.56 202 ASP A CA 1
ATOM 1667 C C . ASP A 1 202 ? -19.878 15.932 11.659 1.00 92.56 202 ASP A C 1
ATOM 1669 O O . ASP A 1 202 ? -21.064 15.779 11.957 1.00 92.56 202 ASP A O 1
ATOM 1673 N N . TYR A 1 203 ? -19.474 16.038 10.387 1.00 92.69 203 TYR A N 1
ATOM 1674 C CA . TYR A 1 203 ? -20.385 15.974 9.238 1.00 92.69 203 TYR A CA 1
ATOM 1675 C C . TYR A 1 203 ? -21.173 14.654 9.184 1.00 92.69 203 TYR A C 1
ATOM 1677 O O . TYR A 1 203 ? -22.376 14.653 8.924 1.00 92.69 203 TYR A O 1
ATOM 1685 N N . CYS A 1 204 ? -20.528 13.527 9.496 1.00 92.75 204 CYS A N 1
ATOM 1686 C CA . CYS A 1 204 ? -21.172 12.214 9.560 1.00 92.75 204 CYS A CA 1
ATOM 1687 C C . CYS A 1 204 ? -21.960 11.958 10.862 1.00 92.75 204 CYS A C 1
ATOM 1689 O O . CYS A 1 204 ? -22.518 10.869 11.030 1.00 92.75 204 CYS A O 1
ATOM 1691 N N . GLY A 1 205 ? -21.991 12.907 11.805 1.00 93.69 205 GLY A N 1
ATOM 1692 C CA . GLY A 1 205 ? -22.642 12.741 13.108 1.00 93.69 205 GLY A CA 1
ATOM 1693 C C . GLY A 1 205 ? -21.958 11.712 14.022 1.00 93.69 205 GLY A C 1
ATOM 1694 O O . GLY A 1 205 ? -22.619 11.054 14.832 1.00 93.69 205 GLY A O 1
ATOM 1695 N N . LEU A 1 206 ? -20.643 11.528 13.881 1.00 94.19 206 LEU A N 1
ATOM 1696 C CA . LEU A 1 206 ? -19.832 10.560 14.622 1.00 94.19 206 LEU A CA 1
ATOM 1697 C C . LEU A 1 206 ? -19.033 11.260 15.730 1.00 94.19 206 LEU A C 1
ATOM 1699 O O . LEU A 1 206 ? -17.960 11.805 15.505 1.00 94.19 206 LEU A O 1
ATOM 1703 N N . ASP A 1 207 ? -19.545 11.203 16.959 1.00 92.00 207 ASP A N 1
ATOM 1704 C CA . ASP A 1 207 ? -18.922 11.880 18.102 1.00 92.00 207 ASP A CA 1
ATOM 1705 C C . ASP A 1 207 ? -17.752 11.077 18.705 1.00 92.00 207 ASP A C 1
ATOM 1707 O O . ASP A 1 207 ? -17.949 10.069 19.393 1.00 92.00 207 ASP A O 1
ATOM 1711 N N . VAL A 1 208 ? -16.524 11.569 18.508 1.00 89.94 208 VAL A N 1
ATOM 1712 C CA . VAL A 1 208 ? -15.283 10.984 19.056 1.00 89.94 208 VAL A CA 1
ATOM 1713 C C . VAL A 1 208 ? -15.256 10.995 20.586 1.00 89.94 208 VAL A C 1
ATOM 1715 O O . VAL A 1 208 ? -14.621 10.133 21.195 1.00 89.94 208 VAL A O 1
ATOM 1718 N N . ARG A 1 209 ? -15.999 11.894 21.251 1.00 89.25 209 ARG A N 1
ATOM 1719 C CA . ARG A 1 209 ? -16.085 11.936 22.724 1.00 89.25 209 ARG A CA 1
ATOM 1720 C C . ARG A 1 209 ? -16.660 10.646 23.306 1.00 89.25 209 ARG A C 1
ATOM 1722 O O . ARG A 1 209 ? -16.452 10.374 24.487 1.00 89.25 209 ARG A O 1
ATOM 1729 N N . ARG A 1 210 ? -17.329 9.815 22.494 1.00 89.00 210 ARG A N 1
ATOM 1730 C CA . ARG A 1 210 ? -17.779 8.469 22.883 1.00 89.00 210 ARG A CA 1
ATOM 1731 C C . ARG A 1 210 ? -16.634 7.566 23.343 1.00 89.00 210 ARG A C 1
ATOM 1733 O O . ARG A 1 210 ? -16.869 6.741 24.219 1.00 89.00 210 ARG A O 1
ATOM 1740 N N . LEU A 1 211 ? -15.406 7.777 22.864 1.00 88.25 211 LEU A N 1
ATOM 1741 C CA . LEU A 1 211 ? -14.230 7.033 23.329 1.00 88.25 211 LEU A CA 1
ATOM 1742 C C . LEU A 1 211 ? -13.962 7.234 24.830 1.00 88.25 211 LEU A C 1
ATOM 1744 O O . LEU A 1 211 ? -13.518 6.307 25.505 1.00 88.25 211 LEU A O 1
ATOM 1748 N N . ASN A 1 212 ? -14.326 8.395 25.387 1.00 85.00 212 ASN A N 1
ATOM 1749 C CA . ASN A 1 212 ? -14.162 8.697 26.814 1.00 85.00 212 ASN A CA 1
ATOM 1750 C C . ASN A 1 212 ? -15.107 7.891 27.722 1.00 85.00 212 ASN A C 1
ATOM 1752 O O . ASN A 1 212 ? -14.969 7.938 28.942 1.00 85.00 212 ASN A O 1
ATOM 1756 N N . ARG A 1 213 ? -16.071 7.148 27.157 1.00 86.12 213 ARG A N 1
ATOM 1757 C CA . ARG A 1 213 ? -16.935 6.234 27.925 1.00 86.12 213 ARG A CA 1
ATOM 1758 C C . ARG A 1 213 ? -16.158 5.046 28.482 1.00 86.12 213 ARG A C 1
ATOM 1760 O O . ARG A 1 213 ? -16.608 4.414 29.435 1.00 86.12 213 ARG A O 1
ATOM 1767 N N . HIS A 1 214 ? -15.006 4.729 27.896 1.00 82.12 214 HIS A N 1
ATOM 1768 C CA . HIS A 1 214 ? -14.162 3.648 28.369 1.00 82.12 214 HIS A CA 1
ATOM 1769 C C . HIS A 1 214 ? -13.230 4.155 29.481 1.00 82.12 214 HIS A C 1
ATOM 1771 O O . HIS A 1 214 ? -12.411 5.040 29.239 1.00 82.12 214 HIS A O 1
ATOM 1777 N N . PRO A 1 215 ? -13.290 3.578 30.697 1.00 76.50 215 PRO A N 1
ATOM 1778 C CA . PRO A 1 215 ? -12.537 4.082 31.849 1.00 76.50 215 PRO A CA 1
ATOM 1779 C C . PRO A 1 215 ? -11.022 3.864 31.729 1.00 76.50 215 PRO A C 1
ATOM 1781 O O . PRO A 1 215 ? -10.248 4.470 32.466 1.00 76.50 215 PRO A O 1
ATOM 1784 N N . ARG A 1 216 ? -10.581 2.969 30.834 1.00 85.38 216 ARG A N 1
ATOM 1785 C CA . ARG A 1 216 ? -9.168 2.676 30.568 1.00 85.38 216 ARG A CA 1
ATOM 1786 C C . ARG A 1 216 ? -8.958 2.431 29.078 1.00 85.38 216 ARG A C 1
ATOM 1788 O O . ARG A 1 216 ? -9.656 1.606 28.496 1.00 85.38 216 ARG A O 1
ATOM 1795 N N . SER A 1 217 ? -7.965 3.100 28.492 1.00 87.31 217 SER A N 1
ATOM 1796 C CA . SER A 1 217 ? -7.502 2.816 27.130 1.00 87.31 217 SER A CA 1
ATOM 1797 C C . SER A 1 217 ? -6.626 1.565 27.118 1.00 87.31 217 SER A C 1
ATOM 1799 O O . SER A 1 217 ? -5.760 1.385 27.973 1.00 87.31 217 SER A O 1
ATOM 1801 N N . VAL A 1 218 ? -6.810 0.735 26.101 1.00 90.56 218 VAL A N 1
ATOM 1802 C CA . VAL A 1 218 ? -6.018 -0.458 25.806 1.00 90.56 218 VAL A CA 1
ATOM 1803 C C . VAL A 1 218 ? -5.070 -0.154 24.642 1.00 90.56 218 VAL A C 1
ATOM 1805 O O . VAL A 1 218 ? -5.373 0.677 23.785 1.00 90.56 218 VAL A O 1
ATOM 1808 N N . SER A 1 219 ? -3.898 -0.793 24.626 1.00 90.44 219 SER A N 1
ATOM 1809 C CA . SER A 1 219 ? -2.950 -0.675 23.515 1.00 90.44 219 SER A CA 1
ATOM 1810 C C . SER A 1 219 ? -3.485 -1.344 22.248 1.00 90.44 219 SER A C 1
ATOM 1812 O O . SER A 1 219 ? -4.230 -2.326 22.314 1.00 90.44 219 SER A O 1
ATOM 1814 N N . LEU A 1 220 ? -3.061 -0.851 21.080 1.00 91.19 220 LEU A N 1
ATOM 1815 C CA . LEU A 1 220 ? -3.472 -1.425 19.799 1.00 91.19 220 LEU A CA 1
ATOM 1816 C C . LEU A 1 220 ? -3.067 -2.904 19.687 1.00 91.19 220 LEU A C 1
ATOM 1818 O O . LEU A 1 220 ? -3.908 -3.725 19.339 1.00 91.19 220 LEU A O 1
ATOM 1822 N N . ASN A 1 221 ? -1.844 -3.265 20.094 1.00 90.00 221 ASN A N 1
ATOM 1823 C CA . ASN A 1 221 ? -1.371 -4.657 20.109 1.00 90.00 221 ASN A CA 1
ATOM 1824 C C . ASN A 1 221 ? -2.329 -5.609 20.838 1.00 90.00 221 ASN A C 1
ATOM 1826 O O . ASN A 1 221 ? -2.680 -6.666 20.319 1.00 90.00 221 ASN A O 1
ATOM 1830 N N . ARG A 1 222 ? -2.817 -5.218 22.021 1.00 90.88 222 ARG A N 1
ATOM 1831 C CA . ARG A 1 222 ? -3.760 -6.044 22.787 1.00 90.88 222 ARG A CA 1
ATOM 1832 C C . ARG A 1 222 ? -5.149 -6.101 22.146 1.00 90.88 222 ARG A C 1
ATOM 1834 O O . ARG A 1 222 ? -5.850 -7.098 22.282 1.00 90.88 222 ARG A O 1
ATOM 1841 N N . LEU A 1 223 ? -5.567 -5.054 21.442 1.00 90.81 223 LEU A N 1
ATOM 1842 C CA . LEU A 1 223 ? -6.831 -5.082 20.705 1.00 90.81 223 LEU A CA 1
ATOM 1843 C C . LEU A 1 223 ? -6.751 -5.969 19.470 1.00 90.81 223 LEU A C 1
ATOM 1845 O O . LEU A 1 223 ? -7.716 -6.663 19.170 1.00 90.81 223 LEU A O 1
ATOM 1849 N N . LEU A 1 224 ? -5.607 -5.998 18.790 1.00 92.19 224 LEU A N 1
ATOM 1850 C CA . LEU A 1 224 ? -5.399 -6.877 17.645 1.00 92.19 224 LEU A CA 1
ATOM 1851 C C . LEU A 1 224 ? -5.477 -8.353 18.055 1.00 92.19 224 LEU A C 1
ATOM 1853 O O . LEU A 1 224 ? -6.089 -9.150 17.349 1.00 92.19 224 LEU A O 1
ATOM 1857 N N . THR A 1 225 ? -4.960 -8.736 19.222 1.00 89.75 225 THR A N 1
ATOM 1858 C CA . THR A 1 225 ? -5.057 -10.134 19.674 1.00 89.75 225 THR A CA 1
ATOM 1859 C C . THR A 1 225 ? -6.485 -10.533 20.053 1.00 89.75 225 THR A C 1
ATOM 1861 O O . THR A 1 225 ? -6.926 -11.630 19.713 1.00 89.75 225 THR A O 1
ATOM 1864 N N . CYS A 1 226 ? -7.240 -9.645 20.707 1.00 90.06 226 CYS A N 1
ATOM 1865 C CA . CYS A 1 226 ? -8.561 -9.975 21.249 1.00 90.06 226 CYS A CA 1
ATOM 1866 C C . CYS A 1 226 ? -9.745 -9.639 20.327 1.00 90.06 226 CYS A C 1
ATOM 1868 O O . CYS A 1 226 ? -10.846 -10.133 20.560 1.00 90.06 226 CYS A O 1
ATOM 1870 N N . ASN A 1 227 ? -9.565 -8.803 19.300 1.00 92.88 227 ASN A N 1
ATOM 1871 C CA . ASN A 1 227 ? -10.668 -8.302 18.483 1.00 92.88 227 ASN A CA 1
ATOM 1872 C C . ASN A 1 227 ? -10.416 -8.527 16.983 1.00 92.88 227 ASN A C 1
ATOM 1874 O O . ASN A 1 227 ? -9.690 -7.789 16.315 1.00 92.88 227 ASN A O 1
ATOM 1878 N N . ALA A 1 228 ? -11.075 -9.554 16.436 1.00 92.44 228 ALA A N 1
ATOM 1879 C CA . ALA A 1 228 ? -10.968 -9.913 15.023 1.00 92.44 228 ALA A CA 1
ATOM 1880 C C . ALA A 1 228 ? -11.456 -8.802 14.077 1.00 92.44 228 ALA A C 1
ATOM 1882 O O . ALA A 1 228 ? -10.922 -8.666 12.976 1.00 92.44 228 ALA A O 1
ATOM 1883 N N . ARG A 1 229 ? -12.434 -7.988 14.497 1.00 94.19 229 ARG A N 1
ATOM 1884 C CA . ARG A 1 229 ? -12.930 -6.872 13.686 1.00 94.19 229 ARG A CA 1
ATOM 1885 C C . ARG A 1 229 ? -11.925 -5.725 13.637 1.00 94.19 229 ARG A C 1
ATOM 1887 O O . ARG A 1 229 ? -11.707 -5.181 12.565 1.00 94.19 229 ARG A O 1
ATOM 1894 N N . ILE A 1 230 ? -11.242 -5.423 14.741 1.00 94.75 230 ILE A N 1
ATOM 1895 C CA . ILE A 1 230 ? -10.142 -4.443 14.752 1.00 94.75 230 ILE A CA 1
ATOM 1896 C C . ILE A 1 230 ? -8.975 -4.914 13.877 1.00 94.75 230 ILE A C 1
ATOM 1898 O O . ILE A 1 230 ? -8.450 -4.121 13.101 1.00 94.75 230 ILE A O 1
ATOM 1902 N N . ARG A 1 231 ? -8.612 -6.207 13.920 1.00 94.00 231 ARG A N 1
ATOM 1903 C CA . ARG A 1 231 ? -7.622 -6.772 12.980 1.00 94.00 231 ARG A CA 1
ATOM 1904 C C . ARG A 1 231 ? -8.032 -6.590 11.527 1.00 94.00 231 ARG A C 1
ATOM 1906 O O . ARG A 1 231 ? -7.204 -6.208 10.710 1.00 94.00 231 ARG A O 1
ATOM 1913 N N . HIS A 1 232 ? -9.296 -6.867 11.212 1.00 94.06 232 HIS A N 1
ATOM 1914 C CA . HIS A 1 232 ? -9.819 -6.684 9.862 1.00 94.06 232 HIS A CA 1
ATOM 1915 C C . HIS A 1 232 ? -9.740 -5.220 9.420 1.00 94.06 232 HIS A C 1
ATOM 1917 O O . HIS A 1 232 ? -9.219 -4.949 8.345 1.00 94.06 232 HIS A O 1
ATOM 1923 N N . ILE A 1 233 ? -10.172 -4.295 10.276 1.00 95.25 233 ILE A N 1
ATOM 1924 C CA . ILE A 1 233 ? -10.103 -2.853 10.032 1.00 95.25 233 ILE A CA 1
ATOM 1925 C C . ILE A 1 233 ? -8.662 -2.412 9.729 1.00 95.25 233 ILE A C 1
ATOM 1927 O O . ILE A 1 233 ? -8.411 -1.779 8.704 1.00 95.25 233 ILE A O 1
ATOM 1931 N N . VAL A 1 234 ? -7.701 -2.801 10.574 1.00 95.12 234 VAL A N 1
ATOM 1932 C CA . VAL A 1 234 ? -6.283 -2.471 10.364 1.00 95.12 234 VAL A CA 1
ATOM 1933 C C . VAL A 1 234 ? -5.767 -3.058 9.051 1.00 95.12 234 VAL A C 1
ATOM 1935 O O . VAL A 1 234 ? -5.115 -2.345 8.293 1.00 95.12 234 VAL A O 1
ATOM 1938 N N . ALA A 1 235 ? -6.089 -4.319 8.745 1.00 94.25 235 ALA A N 1
ATOM 1939 C CA . ALA A 1 235 ? -5.677 -4.958 7.497 1.00 94.25 235 ALA A CA 1
ATOM 1940 C C . ALA A 1 235 ? -6.220 -4.225 6.261 1.00 94.25 235 ALA A C 1
ATOM 1942 O O . ALA A 1 235 ? -5.476 -3.991 5.315 1.00 94.25 235 ALA A O 1
ATOM 1943 N N . VAL A 1 236 ? -7.502 -3.845 6.268 1.00 94.56 236 VAL A N 1
ATOM 1944 C CA . VAL A 1 236 ? -8.163 -3.184 5.132 1.00 94.56 236 VAL A CA 1
ATOM 1945 C C . VAL A 1 236 ? -7.571 -1.801 4.875 1.00 94.56 236 VAL A C 1
ATOM 1947 O O . VAL A 1 236 ? -7.196 -1.500 3.743 1.00 94.56 236 VAL A O 1
ATOM 1950 N N . TYR A 1 237 ? -7.423 -0.974 5.909 1.00 95.50 237 TYR A N 1
ATOM 1951 C CA . TYR A 1 237 ? -6.904 0.384 5.731 1.00 95.50 237 TYR A CA 1
ATOM 1952 C C . TYR A 1 237 ? -5.400 0.411 5.453 1.00 95.50 237 TYR A C 1
ATOM 1954 O O . TYR A 1 237 ? -4.944 1.206 4.630 1.00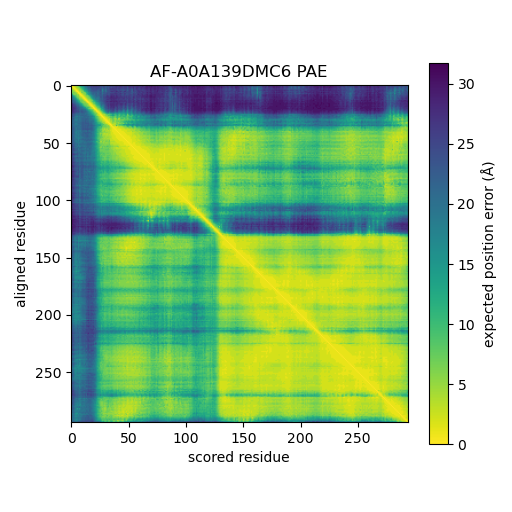 95.50 237 TYR A O 1
ATOM 1962 N N . ALA A 1 238 ? -4.630 -0.506 6.046 1.00 94.75 238 ALA A N 1
ATOM 1963 C CA . ALA A 1 238 ? -3.231 -0.686 5.674 1.00 94.75 238 ALA A CA 1
ATOM 1964 C C . ALA A 1 238 ? -3.096 -1.170 4.222 1.00 94.75 238 ALA A C 1
ATOM 1966 O O . ALA A 1 238 ? -2.265 -0.651 3.483 1.00 94.75 238 ALA A O 1
ATOM 1967 N N . GLN A 1 239 ? -3.946 -2.103 3.776 1.00 93.19 239 GLN A N 1
ATOM 1968 C CA . GLN A 1 239 ? -3.986 -2.551 2.384 1.00 93.19 239 GLN A CA 1
ATOM 1969 C C . GLN A 1 239 ? -4.287 -1.398 1.427 1.00 93.19 239 GLN A C 1
ATOM 1971 O O . GLN A 1 239 ? -3.626 -1.307 0.398 1.00 93.19 239 GLN A O 1
ATOM 1976 N N . ALA A 1 240 ? -5.241 -0.528 1.767 1.00 93.19 240 ALA A N 1
ATOM 1977 C CA . ALA A 1 240 ? -5.610 0.622 0.949 1.00 93.19 240 ALA A CA 1
ATOM 1978 C C . ALA A 1 240 ? -4.463 1.640 0.828 1.00 93.19 240 ALA A C 1
ATOM 1980 O O . ALA A 1 240 ? -4.176 2.107 -0.272 1.00 93.19 240 ALA A O 1
ATOM 1981 N N . LEU A 1 241 ? -3.744 1.933 1.917 1.00 93.94 241 LEU A N 1
ATOM 1982 C CA . LEU A 1 241 ? -2.523 2.745 1.843 1.00 93.94 241 LEU A CA 1
ATOM 1983 C C . LEU A 1 241 ? -1.434 2.073 1.004 1.00 93.94 241 LEU A C 1
ATOM 1985 O O . LEU A 1 241 ? -0.784 2.726 0.188 1.00 93.94 241 LEU A O 1
ATOM 1989 N N . TYR A 1 242 ? -1.246 0.772 1.195 1.00 93.19 242 TYR A N 1
ATOM 1990 C CA . TYR A 1 242 ? -0.218 0.016 0.500 1.00 93.19 242 TYR A CA 1
ATOM 1991 C C . TYR A 1 242 ? -0.476 -0.032 -1.012 1.00 93.19 242 TYR A C 1
ATOM 1993 O O . TYR A 1 242 ? 0.446 0.210 -1.779 1.00 93.19 242 TYR A O 1
ATOM 2001 N N . THR A 1 243 ? -1.720 -0.256 -1.460 1.00 90.94 243 THR A N 1
ATOM 2002 C CA . THR A 1 243 ? -2.065 -0.322 -2.895 1.00 90.94 243 THR A CA 1
ATOM 2003 C C . THR A 1 243 ? -2.297 1.029 -3.532 1.00 90.94 243 THR A C 1
ATOM 2005 O O . THR A 1 243 ? -1.799 1.277 -4.624 1.00 90.94 243 THR A O 1
ATOM 2008 N N . ASN A 1 244 ? -3.089 1.888 -2.894 1.00 90.75 244 ASN A N 1
ATOM 2009 C CA . ASN A 1 244 ? -3.623 3.083 -3.549 1.00 90.75 244 ASN A CA 1
ATOM 2010 C C . ASN A 1 244 ? -2.712 4.289 -3.320 1.00 90.75 244 ASN A C 1
ATOM 2012 O O . ASN A 1 244 ? -2.691 5.211 -4.130 1.00 90.75 244 ASN A O 1
ATOM 2016 N N . ARG A 1 245 ? -1.952 4.282 -2.218 1.00 90.19 245 ARG A N 1
ATOM 2017 C CA . ARG A 1 245 ? -1.014 5.350 -1.848 1.00 90.19 245 ARG A CA 1
ATOM 2018 C C . ARG A 1 245 ? 0.447 4.913 -1.919 1.00 90.19 245 ARG A C 1
ATOM 2020 O O . ARG A 1 245 ? 1.318 5.730 -1.663 1.00 90.19 245 ARG A O 1
ATOM 2027 N N . GLY A 1 246 ? 0.737 3.655 -2.262 1.00 90.38 246 GLY A N 1
ATOM 2028 C CA . GLY A 1 246 ? 2.108 3.160 -2.406 1.00 90.38 246 GLY A CA 1
ATOM 2029 C C . GLY A 1 246 ? 2.962 3.334 -1.146 1.00 90.38 246 GLY A C 1
ATOM 2030 O O . GLY A 1 246 ? 4.175 3.507 -1.245 1.00 90.38 246 GLY A O 1
ATOM 2031 N N . VAL A 1 247 ? 2.354 3.316 0.041 1.00 93.00 247 VAL A N 1
ATOM 2032 C CA . VAL A 1 247 ? 3.092 3.481 1.299 1.00 93.00 247 VAL A CA 1
ATOM 2033 C C . VAL A 1 247 ? 3.675 2.125 1.718 1.00 93.00 247 VAL A C 1
ATOM 2035 O O . VAL A 1 247 ? 2.895 1.194 1.913 1.00 93.00 247 VAL A O 1
ATOM 2038 N N . PRO A 1 248 ? 5.004 1.983 1.891 1.00 91.88 248 PRO A N 1
ATOM 2039 C CA . PRO A 1 248 ? 5.613 0.723 2.325 1.00 91.88 248 PRO A CA 1
ATOM 2040 C C . PRO A 1 248 ? 5.140 0.277 3.712 1.00 91.88 248 PRO A C 1
ATOM 2042 O O . PRO A 1 248 ? 4.821 1.105 4.572 1.00 91.88 248 PRO A O 1
ATOM 2045 N N . ILE A 1 249 ? 5.164 -1.031 3.966 1.00 91.94 249 ILE A N 1
ATOM 2046 C CA . ILE A 1 249 ? 4.626 -1.646 5.192 1.00 91.94 249 ILE A CA 1
ATOM 2047 C C . ILE A 1 249 ? 5.293 -1.090 6.439 1.00 91.94 249 ILE A C 1
ATOM 2049 O O . ILE A 1 249 ? 4.608 -0.797 7.417 1.00 91.94 249 ILE A O 1
ATOM 2053 N N . ARG A 1 250 ? 6.611 -0.877 6.392 1.00 90.50 250 ARG A N 1
ATOM 2054 C CA . ARG A 1 250 ? 7.365 -0.288 7.502 1.00 90.50 250 ARG A CA 1
ATOM 2055 C C . ARG A 1 250 ? 6.821 1.089 7.892 1.00 90.50 250 ARG A C 1
ATOM 2057 O O . ARG A 1 250 ? 6.553 1.323 9.064 1.00 90.50 250 ARG A O 1
ATOM 2064 N N . ALA A 1 251 ? 6.554 1.956 6.915 1.00 91.56 251 ALA A N 1
ATOM 2065 C CA . ALA A 1 251 ? 6.000 3.284 7.171 1.00 91.56 251 ALA A CA 1
ATOM 2066 C C . ALA A 1 251 ? 4.561 3.224 7.721 1.00 91.56 251 ALA A C 1
ATOM 2068 O O . ALA A 1 251 ? 4.203 4.004 8.604 1.00 91.56 251 ALA A O 1
ATOM 2069 N N . ILE A 1 252 ? 3.731 2.288 7.246 1.00 94.56 252 ILE A N 1
ATOM 2070 C CA . ILE A 1 252 ? 2.374 2.089 7.788 1.00 94.56 252 ILE A CA 1
ATOM 2071 C C . ILE A 1 252 ? 2.440 1.570 9.235 1.00 94.56 252 ILE A C 1
ATOM 2073 O O . ILE A 1 252 ? 1.709 2.051 10.104 1.00 94.56 252 ILE A O 1
ATOM 2077 N N . ALA A 1 253 ? 3.324 0.609 9.507 1.00 92.56 253 ALA A N 1
ATOM 2078 C CA . ALA A 1 253 ? 3.511 0.009 10.824 1.00 92.56 253 ALA A CA 1
ATOM 2079 C C . ALA A 1 253 ? 4.014 1.033 11.852 1.00 92.56 253 ALA A C 1
ATOM 2081 O O . ALA A 1 253 ? 3.443 1.136 12.938 1.00 92.56 253 ALA A O 1
ATOM 2082 N N . GLU A 1 254 ? 4.982 1.874 11.475 1.00 91.56 254 GLU A N 1
ATOM 2083 C CA . GLU A 1 254 ? 5.459 2.996 12.292 1.00 91.56 254 GLU A CA 1
ATOM 2084 C C . GLU A 1 254 ? 4.314 3.941 12.691 1.00 91.56 254 GLU A C 1
ATOM 2086 O O . GLU A 1 254 ? 4.196 4.327 13.857 1.00 91.56 254 GLU A O 1
ATOM 2091 N N . ARG A 1 255 ? 3.410 4.273 11.756 1.00 90.75 255 ARG A N 1
ATOM 2092 C CA . ARG A 1 255 ? 2.234 5.121 12.038 1.00 90.75 255 ARG A CA 1
ATOM 2093 C C . ARG A 1 255 ? 1.257 4.464 13.014 1.00 90.75 255 ARG A C 1
ATOM 2095 O O . ARG A 1 255 ? 0.655 5.159 13.837 1.00 90.75 255 ARG A O 1
ATOM 2102 N N . LEU A 1 256 ? 1.108 3.144 12.931 1.00 92.38 256 LEU A N 1
ATOM 2103 C CA . LEU A 1 256 ? 0.265 2.350 13.827 1.00 92.38 256 LEU A CA 1
ATOM 2104 C C . LEU A 1 256 ? 0.920 2.050 15.182 1.00 92.38 256 LEU A C 1
ATOM 2106 O O . LEU A 1 256 ? 0.220 1.573 16.072 1.00 92.38 256 LEU A O 1
ATOM 2110 N N . GLU A 1 257 ? 2.215 2.339 15.353 1.00 91.12 257 GLU A N 1
ATOM 2111 C CA . GLU A 1 257 ? 3.032 1.847 16.476 1.00 91.12 257 GLU A CA 1
ATOM 2112 C C . GLU A 1 257 ? 2.968 0.319 16.611 1.00 91.12 257 GLU A C 1
ATOM 2114 O O . GLU A 1 257 ? 2.820 -0.235 17.703 1.00 91.12 257 GLU A O 1
ATOM 2119 N N . LEU A 1 258 ? 3.051 -0.356 15.468 1.00 90.94 258 LEU A N 1
ATOM 2120 C CA . LEU A 1 258 ? 3.125 -1.804 15.374 1.00 90.94 258 LEU A CA 1
ATOM 2121 C C . LEU A 1 258 ? 4.488 -2.214 14.845 1.00 90.94 258 LEU A C 1
ATOM 2123 O O . LEU A 1 258 ? 5.130 -1.491 14.086 1.00 90.94 258 LEU A O 1
ATOM 2127 N N . ASP A 1 259 ? 4.886 -3.419 15.217 1.00 88.81 259 ASP A N 1
ATOM 2128 C CA . ASP A 1 259 ? 5.981 -4.097 14.552 1.00 88.81 259 ASP A CA 1
ATOM 2129 C C . ASP A 1 259 ? 5.595 -4.394 13.073 1.00 88.81 259 ASP A C 1
ATOM 2131 O O . ASP A 1 259 ? 4.481 -4.878 12.812 1.00 88.81 259 ASP A O 1
ATOM 2135 N N . PRO A 1 260 ? 6.463 -4.086 12.083 1.00 89.62 260 PRO A N 1
ATOM 2136 C CA . PRO A 1 260 ? 6.193 -4.352 10.671 1.00 89.62 260 PRO A CA 1
ATOM 2137 C C . PRO A 1 260 ? 5.873 -5.816 10.362 1.00 89.62 260 PRO A C 1
ATOM 2139 O O . PRO A 1 260 ? 5.021 -6.076 9.509 1.00 89.62 260 PRO A O 1
ATOM 2142 N N . VAL A 1 261 ? 6.502 -6.767 11.062 1.00 85.50 261 VAL A N 1
ATOM 2143 C CA . VAL A 1 261 ? 6.253 -8.204 10.861 1.00 85.50 261 VAL A CA 1
ATOM 2144 C C . VAL A 1 261 ? 4.830 -8.560 11.294 1.00 85.50 261 VAL A C 1
ATOM 2146 O O . VAL A 1 261 ? 4.105 -9.256 10.579 1.00 85.50 261 VAL A O 1
ATOM 2149 N N . THR A 1 262 ? 4.384 -8.003 12.416 1.00 87.44 262 THR A N 1
ATOM 2150 C CA . THR A 1 262 ? 3.016 -8.142 12.922 1.00 87.44 262 THR A CA 1
ATOM 2151 C C . THR A 1 262 ? 1.992 -7.598 11.927 1.00 87.44 262 THR A C 1
ATOM 2153 O O . THR A 1 262 ? 1.006 -8.276 11.622 1.00 87.44 262 THR A O 1
ATOM 2156 N N . LEU A 1 263 ? 2.217 -6.398 11.376 1.00 91.12 263 LEU A N 1
ATOM 2157 C CA . LEU A 1 263 ? 1.318 -5.828 10.370 1.00 91.12 263 LEU A CA 1
ATOM 2158 C C . LEU A 1 263 ? 1.282 -6.697 9.109 1.00 91.12 263 LEU A C 1
ATOM 2160 O O . LEU A 1 263 ? 0.195 -6.995 8.603 1.00 91.12 263 LEU A O 1
ATOM 2164 N N . TRP A 1 264 ? 2.450 -7.139 8.635 1.00 88.25 264 TRP A N 1
ATOM 2165 C CA . TRP A 1 264 ? 2.549 -8.018 7.477 1.00 88.25 264 TRP A CA 1
ATOM 2166 C C . TRP A 1 264 ? 1.717 -9.289 7.668 1.00 88.25 264 TRP A C 1
ATOM 2168 O O . TRP A 1 264 ? 0.872 -9.596 6.825 1.00 88.25 264 TRP A O 1
ATOM 2178 N N . ALA A 1 265 ? 1.893 -9.979 8.799 1.00 84.62 265 ALA A N 1
ATOM 2179 C CA . ALA A 1 265 ? 1.164 -11.202 9.125 1.00 84.62 265 ALA A CA 1
ATOM 2180 C C . ALA A 1 265 ? -0.360 -10.987 9.154 1.00 84.62 265 ALA A C 1
ATOM 2182 O O . ALA A 1 265 ? -1.112 -11.804 8.618 1.00 84.62 265 ALA A O 1
ATOM 2183 N N . ILE A 1 266 ? -0.824 -9.865 9.716 1.00 88.06 266 ILE A N 1
ATOM 2184 C CA . ILE A 1 266 ? -2.252 -9.511 9.762 1.00 88.06 266 ILE A CA 1
ATOM 2185 C C . ILE A 1 266 ? -2.832 -9.336 8.352 1.00 88.06 266 ILE A C 1
ATOM 2187 O O . ILE A 1 266 ? -3.887 -9.901 8.044 1.00 88.06 266 ILE A O 1
ATOM 2191 N N . GLY A 1 267 ? -2.164 -8.567 7.487 1.00 85.75 267 GLY A N 1
ATOM 2192 C CA . GLY A 1 267 ? -2.635 -8.355 6.114 1.00 85.75 267 GLY A CA 1
ATOM 2193 C C . GLY A 1 267 ? -2.635 -9.647 5.301 1.00 85.75 267 GLY A C 1
ATOM 2194 O O . GLY A 1 267 ? -3.540 -9.914 4.513 1.00 85.75 267 GLY A O 1
ATOM 2195 N N . ASP A 1 268 ? -1.673 -10.519 5.555 1.00 79.00 268 ASP A N 1
ATOM 2196 C CA . ASP A 1 268 ? -1.522 -11.773 4.835 1.00 79.00 268 ASP A CA 1
ATOM 2197 C C . ASP A 1 268 ? -2.513 -12.873 5.278 1.00 79.00 268 ASP A C 1
ATOM 2199 O O . ASP A 1 268 ? -2.947 -13.709 4.475 1.00 79.00 268 ASP A O 1
ATOM 2203 N N . GLU A 1 269 ? -2.959 -12.833 6.539 1.00 78.62 269 GLU A N 1
ATOM 2204 C CA . GLU A 1 269 ? -4.099 -13.617 7.031 1.00 78.62 269 GLU A CA 1
ATOM 2205 C C . GLU A 1 269 ? -5.413 -13.177 6.357 1.00 78.62 269 GLU A C 1
ATOM 2207 O O . GLU A 1 269 ? -6.260 -14.024 6.066 1.00 78.62 269 GLU A O 1
ATOM 2212 N N . ARG A 1 270 ? -5.599 -11.869 6.113 1.00 77.75 270 ARG A N 1
ATOM 2213 C CA . ARG A 1 270 ? -6.923 -11.275 5.842 1.00 77.75 270 ARG A CA 1
ATOM 2214 C C . ARG A 1 270 ? -7.181 -10.847 4.402 1.00 77.75 270 ARG A C 1
ATOM 2216 O O . ARG A 1 270 ? -8.254 -11.137 3.880 1.00 77.75 270 ARG A O 1
ATOM 2223 N N . THR A 1 271 ? -6.258 -10.122 3.783 1.00 69.62 271 THR A N 1
ATOM 2224 C CA . THR A 1 271 ? -6.456 -9.489 2.466 1.00 69.62 271 THR A CA 1
ATOM 2225 C C . THR A 1 271 ? -5.535 -10.059 1.396 1.00 69.62 271 THR A C 1
ATOM 2227 O O . THR A 1 271 ? -5.889 -10.006 0.215 1.00 69.62 271 THR A O 1
ATOM 2230 N N . ALA A 1 272 ? -4.409 -10.646 1.823 1.00 78.38 272 ALA A N 1
ATOM 2231 C CA . ALA A 1 272 ? -3.233 -10.952 1.019 1.00 78.38 272 ALA A CA 1
ATOM 2232 C C . ALA A 1 272 ? -2.706 -9.693 0.313 1.00 78.38 272 ALA A C 1
ATOM 2234 O O . ALA A 1 272 ? -3.297 -9.239 -0.665 1.00 78.38 272 ALA A O 1
ATOM 2235 N N . TRP A 1 273 ? -1.561 -9.176 0.772 1.00 83.62 273 TRP A N 1
ATOM 2236 C CA . TRP A 1 273 ? -0.946 -7.951 0.245 1.00 83.62 273 TRP A CA 1
ATOM 2237 C C . TRP A 1 273 ? -0.937 -7.885 -1.283 1.00 83.62 273 TRP A C 1
ATOM 2239 O O . TRP A 1 273 ? -0.457 -8.795 -1.956 1.00 83.62 273 TRP A O 1
ATOM 2249 N N . ARG A 1 274 ? -1.488 -6.813 -1.841 1.00 85.88 274 ARG A N 1
ATOM 2250 C CA . ARG A 1 274 ? -1.442 -6.517 -3.280 1.00 85.88 274 ARG A CA 1
ATOM 2251 C C . ARG A 1 274 ? -0.554 -5.311 -3.502 1.00 85.88 274 ARG A C 1
ATOM 2253 O O . ARG A 1 274 ? -0.657 -4.366 -2.735 1.00 85.88 274 ARG A O 1
ATOM 2260 N N . LEU A 1 275 ? 0.296 -5.337 -4.516 1.00 85.75 275 LEU A N 1
ATOM 2261 C CA . LEU A 1 275 ? 1.082 -4.163 -4.878 1.00 85.75 275 LEU A CA 1
ATOM 2262 C C . LEU A 1 275 ? 0.206 -3.118 -5.585 1.00 85.75 275 LEU A C 1
ATOM 2264 O O . LEU A 1 275 ? -0.835 -3.475 -6.145 1.00 85.75 275 LEU A O 1
ATOM 2268 N N . PRO A 1 276 ? 0.611 -1.838 -5.568 1.00 86.75 276 PRO A N 1
ATOM 2269 C CA . PRO A 1 276 ? 0.030 -0.820 -6.433 1.00 86.75 276 PRO A CA 1
ATOM 2270 C C . PRO A 1 276 ? 0.054 -1.228 -7.909 1.00 86.75 276 PRO A C 1
ATOM 2272 O O . PRO A 1 276 ? 0.984 -1.892 -8.364 1.00 86.75 276 PRO A O 1
ATOM 2275 N N . THR A 1 277 ? -0.944 -0.781 -8.673 1.00 83.00 277 THR A N 1
ATOM 2276 C CA . THR A 1 277 ? -0.919 -0.926 -10.137 1.00 83.00 277 THR A CA 1
ATOM 2277 C C . THR A 1 277 ? 0.201 -0.069 -10.735 1.00 83.00 277 THR A C 1
ATOM 2279 O O . THR A 1 277 ? 0.592 0.942 -10.147 1.00 83.00 277 THR A O 1
ATOM 2282 N N . GLN A 1 278 ? 0.656 -0.398 -11.947 1.00 80.81 278 GLN A N 1
ATOM 2283 C CA . GLN A 1 278 ? 1.611 0.438 -12.686 1.00 80.81 278 GLN A CA 1
ATOM 2284 C C . GLN A 1 278 ? 1.129 1.891 -12.828 1.00 80.81 278 GLN A C 1
ATOM 2286 O O . GLN A 1 278 ? 1.884 2.824 -12.563 1.00 80.81 278 GLN A O 1
ATOM 2291 N N . SER A 1 279 ? -0.146 2.088 -13.179 1.00 81.81 279 SER A N 1
ATOM 2292 C CA . SER A 1 279 ? -0.741 3.425 -13.297 1.00 81.81 279 SER A CA 1
ATOM 2293 C C . SER A 1 279 ? -0.694 4.185 -11.973 1.00 81.81 279 SER A C 1
ATOM 2295 O O . SER A 1 279 ? -0.403 5.380 -11.955 1.00 81.81 279 SER A O 1
ATOM 2297 N N . THR A 1 280 ? -0.959 3.496 -10.860 1.00 85.94 280 THR A N 1
ATOM 2298 C CA . THR A 1 280 ? -0.843 4.082 -9.524 1.00 85.94 280 THR A CA 1
ATOM 2299 C C . THR A 1 280 ? 0.603 4.486 -9.255 1.00 85.94 280 THR A C 1
ATOM 2301 O O . THR A 1 280 ? 0.845 5.640 -8.930 1.00 85.94 280 THR A O 1
ATOM 2304 N N . LEU A 1 281 ? 1.581 3.599 -9.461 1.00 85.19 281 LEU A N 1
ATOM 2305 C CA . LEU A 1 281 ? 3.001 3.903 -9.226 1.00 85.19 281 LEU A CA 1
ATOM 2306 C C . LEU A 1 281 ? 3.477 5.115 -10.029 1.00 85.19 281 LEU A C 1
ATOM 2308 O O . LEU A 1 281 ? 4.120 6.000 -9.469 1.00 85.19 281 LEU A O 1
ATOM 2312 N N . HIS A 1 282 ? 3.113 5.198 -11.307 1.00 82.94 282 HIS A N 1
ATOM 2313 C CA . HIS A 1 282 ? 3.440 6.342 -12.156 1.00 82.94 282 HIS A CA 1
ATOM 2314 C C . HIS A 1 282 ? 2.846 7.650 -11.626 1.00 82.94 282 HIS A C 1
ATOM 2316 O O . HIS A 1 282 ? 3.553 8.655 -11.520 1.00 82.94 282 HIS A O 1
ATOM 2322 N N . HIS A 1 283 ? 1.570 7.634 -11.234 1.00 84.62 283 HIS A N 1
ATOM 2323 C CA . HIS A 1 283 ? 0.922 8.794 -10.629 1.00 84.62 283 HIS A CA 1
ATOM 2324 C C . HIS A 1 283 ? 1.625 9.228 -9.331 1.00 84.62 283 HIS A C 1
ATOM 2326 O O . HIS A 1 283 ? 1.911 10.409 -9.141 1.00 84.62 283 HIS A O 1
ATOM 2332 N N . LEU A 1 284 ? 1.974 8.274 -8.466 1.00 85.94 284 LEU A N 1
ATOM 2333 C CA . LEU A 1 284 ? 2.643 8.547 -7.195 1.00 85.94 284 LEU A CA 1
ATOM 2334 C C . LEU A 1 284 ? 4.067 9.088 -7.367 1.00 85.94 284 LEU A C 1
ATOM 2336 O O . LEU A 1 284 ? 4.489 9.972 -6.618 1.00 85.94 284 LEU A O 1
ATOM 2340 N N . ILE A 1 285 ? 4.812 8.583 -8.356 1.00 85.69 285 ILE A N 1
ATOM 2341 C CA . ILE A 1 285 ? 6.122 9.127 -8.739 1.00 85.69 285 ILE A CA 1
ATOM 2342 C C . ILE A 1 285 ? 5.961 10.585 -9.167 1.00 85.69 285 ILE A C 1
ATOM 2344 O O . ILE A 1 285 ? 6.711 11.441 -8.693 1.00 85.69 285 ILE A O 1
ATOM 2348 N N . ASN A 1 286 ? 4.962 10.874 -10.002 1.00 84.75 286 ASN A N 1
ATOM 2349 C CA . ASN A 1 286 ? 4.696 12.232 -10.453 1.00 84.75 286 ASN A CA 1
ATOM 2350 C C . ASN A 1 286 ? 4.392 13.181 -9.284 1.00 84.75 286 ASN A C 1
ATOM 2352 O O . ASN A 1 286 ? 5.073 14.189 -9.115 1.00 84.75 286 ASN A O 1
ATOM 2356 N N . GLU A 1 287 ? 3.454 12.812 -8.410 1.00 84.25 287 GLU A N 1
ATOM 2357 C CA . GLU A 1 287 ? 3.128 13.582 -7.200 1.00 84.25 287 GLU A CA 1
ATOM 2358 C C . GLU A 1 287 ? 4.350 13.821 -6.301 1.00 84.25 287 GLU A C 1
ATOM 2360 O O . GLU A 1 287 ? 4.556 14.927 -5.792 1.00 84.25 287 GLU A O 1
ATOM 2365 N N . SER A 1 288 ? 5.189 12.797 -6.119 1.00 84.44 288 SER A N 1
ATOM 2366 C CA . SER A 1 288 ? 6.398 12.884 -5.293 1.00 84.44 288 SER A CA 1
ATOM 2367 C C . SER A 1 288 ? 7.411 13.885 -5.848 1.00 84.44 288 SER A C 1
ATOM 2369 O O . SER A 1 288 ? 8.055 14.604 -5.081 1.00 84.44 288 SER A O 1
ATOM 2371 N N . VAL A 1 289 ? 7.559 13.938 -7.174 1.00 82.56 289 VAL A N 1
ATOM 2372 C CA . VAL A 1 289 ? 8.469 14.869 -7.845 1.00 82.56 289 VAL A CA 1
ATOM 2373 C C . VAL A 1 289 ? 7.890 16.278 -7.846 1.00 82.56 289 VAL A C 1
ATOM 2375 O O . VAL A 1 289 ? 8.577 17.198 -7.413 1.00 82.56 289 VAL A O 1
ATOM 2378 N N . LEU A 1 290 ? 6.632 16.462 -8.250 1.00 79.12 290 LEU A N 1
ATOM 2379 C CA . LEU A 1 290 ? 5.994 17.780 -8.333 1.00 79.12 290 LEU A CA 1
ATOM 2380 C C . LEU A 1 290 ? 6.032 18.534 -7.003 1.00 79.12 290 LEU A C 1
ATOM 2382 O O . LEU A 1 290 ? 6.421 19.697 -6.951 1.00 79.12 290 LEU A O 1
ATOM 2386 N N . ARG A 1 291 ? 5.726 17.851 -5.897 1.00 74.19 291 ARG A N 1
ATOM 2387 C CA . ARG A 1 291 ? 5.741 18.448 -4.551 1.00 74.19 291 ARG A CA 1
ATOM 2388 C C . ARG A 1 291 ? 7.138 18.743 -4.009 1.00 74.19 291 ARG A C 1
ATOM 2390 O O . ARG A 1 291 ? 7.263 19.313 -2.929 1.00 74.19 291 ARG A O 1
ATOM 2397 N N . SER A 1 292 ? 8.192 18.328 -4.707 1.00 75.31 292 SER A N 1
ATOM 2398 C CA . SER A 1 292 ? 9.560 18.708 -4.351 1.00 75.31 292 SER A CA 1
ATOM 2399 C C . SER A 1 292 ? 9.931 20.112 -4.830 1.00 75.31 292 SER A C 1
ATOM 2401 O O . SER A 1 292 ? 10.852 20.701 -4.271 1.00 75.31 292 SER A O 1
ATOM 2403 N N . PHE A 1 293 ? 9.185 20.644 -5.802 1.00 64.94 293 PHE A N 1
ATOM 2404 C CA . PHE A 1 293 ? 9.376 21.971 -6.390 1.00 64.94 293 PHE A CA 1
ATOM 2405 C C . PHE A 1 293 ? 8.392 23.028 -5.845 1.00 64.94 293 PHE A C 1
ATOM 2407 O O . PHE A 1 293 ? 8.428 24.171 -6.293 1.00 64.94 293 PHE A O 1
ATOM 2414 N N . VAL A 1 294 ? 7.539 22.654 -4.878 1.00 58.91 294 VAL A N 1
ATOM 2415 C CA . VAL A 1 294 ? 6.591 23.526 -4.152 1.00 58.91 294 VAL A CA 1
ATOM 2416 C C . VAL A 1 294 ? 6.956 23.575 -2.669 1.00 58.91 294 VAL A C 1
ATOM 2418 O O . VAL A 1 294 ? 6.923 24.686 -2.103 1.00 58.91 294 VAL A O 1
#